Protein AF-A0A932NSF2-F1 (afdb_monomer)

Sequence (252 aa):
MNKRMYTTTDEECMRTVIDMVRRAASRGRVQPFVGLM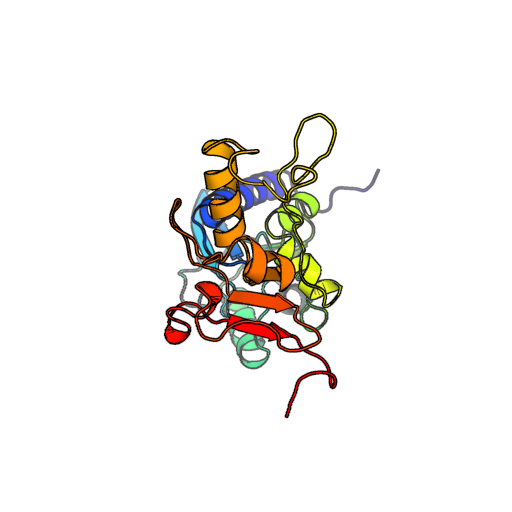LLKDGRSLTSKVMPMHAGRLPSPKLPFPSGATWYLNLEPLLDISVWDAWVEAVAQQICTKVVFGTLNPEPRGRGRVAERLRNAGVEVVTGVLEAECRQLQPAYFSYAESGYPWVTVAYAQTLDGRIATRTGRSQWISSEQSLRLAHRLRSRHSCVLVGVGTVLADDPRLTVRLVPGPSPVRVVADSRLRLPLTANVLDACERYPTIIATTEQAPP

pLDDT: mean 86.35, std 12.85, range [39.28, 98.56]

Nearest PDB structures (foldseek):
  2b3z-assembly1_D  TM=8.660E-01  e=1.302E-18  Bacillus subtilis
  3zpc-assembly1_B  TM=8.394E-01  e=2.848E-17  Acinetobacter baumannii
  8dq9-assembly1_B  TM=8.328E-01  e=4.387E-17  Klebsiella oxytoca
  8dqb-assembly1_A  TM=8.117E-01  e=4.666E-17  Klebsiella oxytoca
  2g6v-assembly1_B  TM=7.945E-01  e=7.354E-15  Escherichia coli

Structure (mmCIF, N/CA/C/O backbone):
data_AF-A0A932NSF2-F1
#
_entry.id   AF-A0A932NSF2-F1
#
loop_
_atom_site.group_PDB
_atom_site.id
_atom_site.type_symbol
_atom_site.label_atom_id
_atom_site.label_alt_id
_atom_site.label_comp_id
_atom_site.label_asym_id
_atom_site.label_entity_id
_atom_site.label_seq_id
_atom_site.pdbx_PDB_ins_code
_atom_site.Cartn_x
_atom_site.Cartn_y
_atom_site.Cartn_z
_atom_site.occupancy
_atom_site.B_iso_or_equiv
_atom_site.auth_seq_id
_atom_site.auth_comp_id
_atom_site.auth_asym_id
_atom_site.auth_atom_id
_atom_site.pdbx_PDB_model_num
ATOM 1 N N . MET A 1 1 ? -33.831 -6.157 6.887 1.00 39.28 1 MET A N 1
ATOM 2 C CA . MET A 1 1 ? -33.027 -4.921 7.028 1.00 39.28 1 MET A CA 1
ATOM 3 C C . MET A 1 1 ? -31.963 -5.177 8.081 1.00 39.28 1 MET A C 1
ATOM 5 O O . MET A 1 1 ? -32.324 -5.338 9.239 1.00 39.28 1 MET A O 1
ATOM 9 N N . ASN A 1 2 ? -30.687 -5.295 7.696 1.00 42.88 2 ASN A N 1
ATOM 10 C CA . ASN A 1 2 ? -29.601 -5.427 8.673 1.00 42.88 2 ASN A CA 1
ATOM 11 C C . ASN A 1 2 ? -29.566 -4.162 9.533 1.00 42.88 2 ASN A C 1
ATOM 13 O O . ASN A 1 2 ? -29.375 -3.060 9.019 1.00 42.88 2 ASN A O 1
ATOM 17 N N . LYS A 1 3 ? -29.813 -4.322 10.834 1.00 51.03 3 LYS A N 1
ATOM 18 C CA . LYS A 1 3 ? -29.735 -3.247 11.822 1.00 51.03 3 LYS A CA 1
ATOM 19 C C . LYS A 1 3 ? -28.291 -2.734 11.810 1.00 51.03 3 LYS A C 1
ATOM 21 O O . LYS A 1 3 ? -27.372 -3.529 11.999 1.00 51.03 3 LYS A O 1
ATOM 26 N N . ARG A 1 4 ? -28.074 -1.443 11.530 1.00 60.53 4 ARG A N 1
ATOM 27 C CA . ARG A 1 4 ? -26.734 -0.841 11.646 1.00 60.53 4 ARG A CA 1
ATOM 28 C C . ARG A 1 4 ? -26.242 -1.066 13.079 1.00 60.53 4 ARG A C 1
ATOM 30 O O . ARG A 1 4 ? -26.949 -0.726 14.021 1.00 60.53 4 ARG A O 1
ATOM 37 N N . MET A 1 5 ? -25.063 -1.671 13.228 1.00 80.69 5 MET A N 1
ATOM 38 C CA . MET A 1 5 ? -24.441 -1.965 14.531 1.00 80.69 5 MET A CA 1
ATOM 39 C C . MET A 1 5 ? -23.626 -0.783 15.087 1.00 80.69 5 MET A C 1
ATOM 41 O O . MET A 1 5 ? -22.851 -0.949 16.021 1.00 80.69 5 MET A O 1
ATOM 45 N N . TYR A 1 6 ? -23.773 0.405 14.502 1.00 88.50 6 TYR A N 1
ATOM 46 C CA . TYR A 1 6 ? -23.048 1.615 14.873 1.00 88.50 6 TYR A CA 1
ATOM 47 C C . TYR A 1 6 ? -23.929 2.852 14.673 1.00 88.50 6 TYR A C 1
ATOM 49 O O . TYR A 1 6 ? -24.910 2.822 13.925 1.00 88.50 6 TYR A O 1
ATOM 57 N N . THR A 1 7 ? -23.602 3.923 15.390 1.00 93.12 7 THR A N 1
ATOM 58 C CA . THR A 1 7 ? -24.400 5.154 15.461 1.00 93.12 7 THR A CA 1
ATOM 59 C C . THR A 1 7 ? -24.084 6.118 14.315 1.00 93.12 7 THR A C 1
ATOM 61 O O . THR A 1 7 ? -23.055 6.000 13.649 1.00 93.12 7 THR A O 1
ATOM 64 N N . THR A 1 8 ? -24.934 7.128 14.111 1.00 93.62 8 THR A N 1
ATOM 65 C CA . THR A 1 8 ? -24.651 8.232 13.176 1.00 93.62 8 THR A CA 1
ATOM 66 C C . THR A 1 8 ? -23.368 8.978 13.553 1.00 93.62 8 THR A C 1
ATOM 68 O O . THR A 1 8 ? -22.555 9.274 12.682 1.00 93.62 8 THR A O 1
ATOM 71 N N . THR A 1 9 ? -23.130 9.207 14.850 1.00 93.75 9 THR A N 1
ATOM 72 C CA . THR A 1 9 ? -21.888 9.821 15.348 1.00 93.75 9 THR A CA 1
ATOM 73 C C . THR A 1 9 ? -20.657 9.001 14.962 1.00 93.75 9 THR A C 1
ATOM 75 O O . THR A 1 9 ? -19.636 9.578 14.583 1.00 93.75 9 THR A O 1
ATOM 78 N N . ASP A 1 10 ? -20.757 7.666 15.003 1.00 95.69 10 ASP A N 1
ATOM 79 C CA . ASP A 1 10 ? -19.655 6.792 14.594 1.00 95.69 10 ASP A CA 1
ATOM 80 C C . ASP A 1 10 ? -19.330 6.967 13.103 1.00 95.69 10 ASP A C 1
ATOM 82 O O . ASP A 1 10 ? -18.158 7.057 12.734 1.00 95.69 10 ASP A O 1
ATOM 86 N N . GLU A 1 11 ? -20.352 7.071 12.246 1.00 96.12 11 GLU A N 1
ATOM 87 C CA . GLU A 1 11 ? -20.165 7.340 10.815 1.00 96.12 11 GLU A CA 1
ATOM 88 C C . GLU A 1 11 ? -19.496 8.696 10.570 1.00 96.12 11 GLU A C 1
ATOM 90 O O . GLU A 1 11 ? -18.540 8.776 9.801 1.00 96.12 11 GLU A O 1
ATOM 95 N N . GLU A 1 12 ? -19.971 9.763 11.213 1.00 95.81 12 GLU A N 1
ATOM 96 C CA . GLU A 1 12 ? -19.446 11.125 11.037 1.00 95.81 12 GLU A CA 1
ATOM 97 C C . GLU A 1 12 ? -17.980 11.241 11.477 1.00 95.81 12 GLU A C 1
ATOM 99 O O . GLU A 1 12 ? -17.135 11.796 10.759 1.00 95.81 12 GLU A O 1
ATOM 104 N N . CYS A 1 13 ? -17.647 10.651 12.626 1.00 96.00 13 CYS A N 1
ATOM 105 C CA . CYS A 1 13 ? -16.271 10.593 13.108 1.00 96.00 13 CYS A CA 1
ATOM 106 C C . CYS A 1 13 ? -15.400 9.757 12.165 1.00 96.00 13 CYS A C 1
ATOM 108 O O . CYS A 1 13 ? -14.299 10.179 11.804 1.00 96.00 13 CYS A O 1
ATOM 110 N N . MET A 1 14 ? -15.900 8.615 11.682 1.00 97.19 14 MET A N 1
ATOM 111 C CA . MET A 1 14 ? -15.152 7.785 10.740 1.00 97.19 14 MET A CA 1
ATOM 112 C C . MET A 1 14 ? -14.922 8.487 9.394 1.00 97.19 14 MET A C 1
ATOM 114 O O . MET A 1 14 ? -13.818 8.408 8.856 1.00 97.19 14 MET A O 1
ATOM 118 N N . ARG A 1 15 ? -15.895 9.249 8.870 1.00 97.00 15 ARG A N 1
ATOM 119 C CA . ARG A 1 15 ? -15.696 10.094 7.672 1.00 97.00 15 ARG A CA 1
ATOM 120 C C . ARG A 1 15 ? -14.575 11.106 7.882 1.00 97.00 15 ARG A C 1
ATOM 122 O O . ARG A 1 15 ? -13.723 11.262 7.009 1.00 97.00 15 ARG A O 1
ATOM 129 N N . THR A 1 16 ? -14.528 11.723 9.060 1.00 95.81 16 THR A N 1
ATOM 130 C CA . THR A 1 16 ? -13.453 12.654 9.428 1.00 95.81 16 THR A CA 1
ATOM 131 C C . THR A 1 16 ? -12.088 11.959 9.405 1.00 95.81 16 THR A C 1
ATOM 133 O O . THR A 1 16 ? -11.144 12.467 8.791 1.00 95.81 16 THR A O 1
ATOM 136 N N . VAL A 1 17 ? -11.982 10.760 9.990 1.00 95.19 17 VAL A N 1
ATOM 137 C CA . VAL A 1 17 ? -10.748 9.954 9.952 1.00 95.19 17 VAL A CA 1
ATOM 138 C C . VAL A 1 17 ? -10.362 9.593 8.512 1.00 95.19 17 VAL A C 1
ATOM 140 O O . VAL A 1 17 ? -9.201 9.754 8.126 1.00 95.19 17 VAL A O 1
ATOM 143 N N . ILE A 1 18 ? -11.318 9.146 7.695 1.00 95.38 18 ILE A N 1
ATOM 144 C CA . ILE A 1 18 ? -11.112 8.814 6.277 1.00 95.38 18 ILE A CA 1
ATOM 145 C C . ILE A 1 18 ? -10.533 10.017 5.522 1.00 95.38 18 ILE A C 1
ATOM 147 O O . ILE A 1 18 ? -9.529 9.878 4.818 1.00 95.38 18 ILE A O 1
ATOM 151 N N . ASP A 1 19 ? -11.108 11.207 5.689 1.00 94.12 19 ASP A N 1
ATOM 152 C CA . ASP A 1 19 ? -10.655 12.414 4.997 1.00 94.12 19 ASP A CA 1
ATOM 153 C C . ASP A 1 19 ? -9.251 12.843 5.426 1.00 94.12 19 ASP A C 1
ATOM 155 O O . ASP A 1 19 ? -8.432 13.243 4.589 1.00 94.12 19 ASP A O 1
ATOM 159 N N . MET A 1 20 ? -8.918 12.696 6.710 1.00 91.06 20 MET A N 1
ATOM 160 C CA . MET A 1 20 ? -7.552 12.906 7.184 1.00 91.06 20 MET A CA 1
ATOM 161 C C . MET A 1 20 ? -6.564 11.938 6.524 1.00 91.06 20 MET A C 1
ATOM 163 O O . MET A 1 20 ? -5.505 12.365 6.051 1.00 91.06 20 MET A O 1
ATOM 167 N N . VAL A 1 21 ? -6.902 10.646 6.459 1.00 90.12 21 VAL A N 1
ATOM 168 C CA . VAL A 1 21 ? -6.042 9.626 5.840 1.00 90.12 21 VAL A CA 1
ATOM 169 C C . VAL A 1 21 ? -5.8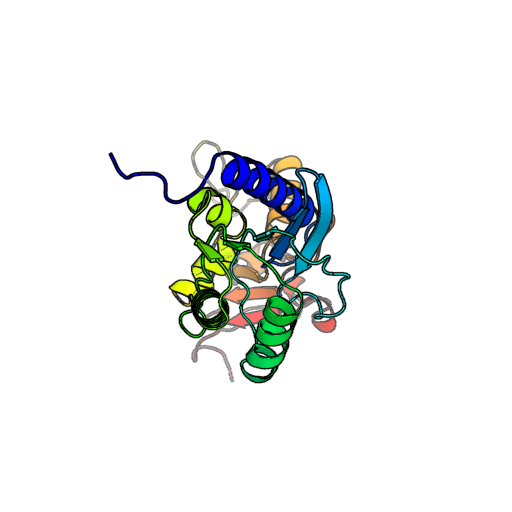81 9.887 4.341 1.00 90.12 21 VAL A C 1
ATOM 171 O O . VAL A 1 21 ? -4.757 9.831 3.841 1.00 90.12 21 VAL A O 1
ATOM 174 N N . ARG A 1 22 ? -6.945 10.279 3.626 1.00 89.31 22 ARG A N 1
ATOM 175 C CA . ARG A 1 22 ? -6.872 10.673 2.203 1.00 89.31 22 ARG A CA 1
ATOM 176 C C . ARG A 1 22 ? -5.904 11.831 1.974 1.00 89.31 22 ARG A C 1
ATOM 178 O O . ARG A 1 22 ? -5.069 11.770 1.069 1.00 89.31 22 ARG A O 1
ATOM 185 N N . ARG A 1 23 ? -5.973 12.871 2.812 1.00 86.69 23 ARG A N 1
ATOM 186 C CA . ARG A 1 23 ? -5.062 14.030 2.746 1.00 86.69 23 ARG A CA 1
ATOM 187 C C . ARG A 1 23 ? -3.613 13.656 3.055 1.00 86.69 23 ARG A C 1
ATOM 189 O O . ARG A 1 23 ? -2.700 14.276 2.519 1.00 86.69 23 ARG A O 1
ATOM 196 N N . ALA A 1 24 ? -3.378 12.666 3.913 1.00 81.00 24 ALA A N 1
ATOM 197 C CA . ALA A 1 24 ? -2.032 12.172 4.188 1.00 81.00 24 ALA A CA 1
ATOM 198 C C . ALA A 1 24 ? -1.490 11.309 3.036 1.00 81.00 24 ALA A C 1
ATOM 200 O O . ALA A 1 24 ? -0.344 11.490 2.624 1.00 81.00 24 ALA A O 1
ATOM 201 N N . ALA A 1 25 ? -2.318 10.419 2.481 1.00 77.81 25 ALA A N 1
ATOM 202 C CA . ALA A 1 25 ? -1.959 9.547 1.365 1.00 77.81 25 ALA A CA 1
ATOM 203 C C . ALA A 1 25 ? -1.633 10.340 0.086 1.00 77.81 25 ALA A C 1
ATOM 205 O O . ALA A 1 25 ? -0.734 9.970 -0.670 1.00 77.81 25 ALA A O 1
ATOM 206 N N . SER A 1 26 ? -2.296 11.480 -0.139 1.00 75.25 26 SER A N 1
ATOM 207 C CA . SER A 1 26 ? -2.015 12.346 -1.292 1.00 75.25 26 SER A CA 1
ATOM 208 C C . SER A 1 26 ? -0.609 12.965 -1.277 1.00 75.25 26 SER A C 1
ATOM 210 O O . SER A 1 26 ? -0.121 13.368 -2.333 1.00 75.25 26 SER A O 1
ATOM 212 N N . ARG A 1 27 ? 0.074 12.980 -0.122 1.00 70.19 27 ARG A N 1
ATOM 213 C CA . ARG A 1 27 ? 1.432 13.527 0.060 1.00 70.19 27 ARG A CA 1
ATOM 214 C C . ARG A 1 27 ? 2.558 12.528 -0.249 1.00 70.19 27 ARG A C 1
ATOM 216 O O . ARG A 1 27 ? 3.709 12.809 0.066 1.00 70.19 27 ARG A O 1
ATOM 223 N N . GLY A 1 28 ? 2.251 11.375 -0.853 1.00 58.91 28 GLY A N 1
ATOM 224 C CA . GLY A 1 28 ? 3.264 10.432 -1.355 1.00 58.91 28 GLY A CA 1
ATOM 225 C C . GLY A 1 28 ? 3.969 9.611 -0.273 1.00 58.91 28 GLY A C 1
ATOM 226 O O . GLY A 1 28 ? 5.087 9.149 -0.479 1.00 58.91 28 GLY A O 1
ATOM 227 N N . ARG A 1 29 ? 3.339 9.443 0.894 1.00 61.16 29 ARG A N 1
ATOM 228 C CA . ARG A 1 29 ? 3.821 8.510 1.917 1.00 61.16 29 ARG A CA 1
ATOM 229 C C . ARG A 1 29 ? 3.512 7.067 1.484 1.00 61.16 29 ARG A C 1
ATOM 231 O O . ARG A 1 29 ? 2.513 6.830 0.805 1.00 61.16 29 ARG A O 1
ATOM 238 N N . VAL A 1 30 ? 4.328 6.109 1.919 1.00 63.19 30 VAL A N 1
ATOM 239 C CA . VAL A 1 30 ? 4.127 4.679 1.635 1.00 63.19 30 VAL A CA 1
ATOM 240 C C . VAL A 1 30 ? 3.069 4.108 2.587 1.00 63.19 30 VAL A C 1
ATOM 242 O O . VAL A 1 30 ? 3.154 4.307 3.800 1.00 63.19 30 VAL A O 1
ATOM 245 N N . GLN A 1 31 ? 2.056 3.445 2.026 1.00 70.50 31 GLN A N 1
ATOM 246 C CA . GLN A 1 31 ? 1.017 2.721 2.766 1.00 70.50 31 GLN A CA 1
ATOM 247 C C . GLN A 1 31 ? 1.618 1.534 3.551 1.00 70.50 31 GLN A C 1
ATOM 249 O O . GLN A 1 31 ? 2.647 1.005 3.135 1.00 70.50 31 GLN A O 1
ATOM 254 N N . PRO A 1 32 ? 0.979 1.071 4.642 1.00 79.62 32 PRO A N 1
ATOM 255 C CA . PRO A 1 32 ? -0.313 1.531 5.141 1.00 79.62 32 PRO A CA 1
ATOM 256 C C . PRO A 1 32 ? -0.258 2.641 6.210 1.00 79.62 32 PRO A C 1
ATOM 258 O O . PRO A 1 32 ? 0.762 2.872 6.861 1.00 79.62 32 PRO A O 1
ATOM 261 N N . PHE A 1 33 ? -1.389 3.330 6.381 1.00 83.06 33 PHE A N 1
ATOM 262 C CA . PHE A 1 33 ? -1.675 4.384 7.343 1.00 83.06 33 PHE A CA 1
ATOM 263 C C . PHE A 1 33 ? -2.790 3.994 8.304 1.00 83.06 33 PHE A C 1
ATOM 265 O O . PHE A 1 33 ? -3.805 3.415 7.913 1.00 83.06 33 PHE A O 1
ATOM 272 N N . VAL A 1 34 ? -2.641 4.448 9.540 1.00 87.31 34 VAL A N 1
ATOM 273 C CA . VAL A 1 34 ? -3.711 4.468 10.531 1.00 87.31 34 VAL A CA 1
ATOM 274 C C . VAL A 1 34 ? -3.985 5.926 10.885 1.00 87.31 34 VAL A C 1
ATOM 276 O O . VAL A 1 34 ? -3.097 6.656 11.337 1.00 87.31 34 VAL A O 1
ATOM 279 N N . GLY A 1 35 ? -5.204 6.370 10.611 1.00 90.44 35 GLY A N 1
ATOM 280 C CA . GLY A 1 35 ? -5.778 7.592 11.148 1.00 90.44 35 GLY A CA 1
ATOM 281 C C . GLY A 1 35 ? -6.400 7.296 12.505 1.00 90.44 35 GLY A C 1
ATOM 282 O O . GLY A 1 35 ? -7.090 6.295 12.648 1.00 90.44 35 GLY A O 1
ATOM 283 N N . LEU A 1 36 ? -6.140 8.159 13.479 1.00 88.94 36 LEU A N 1
ATOM 284 C CA . LEU A 1 36 ? -6.709 8.124 14.820 1.00 88.94 36 LEU A CA 1
ATOM 285 C C . LEU A 1 36 ? -7.389 9.463 15.094 1.00 88.94 36 LEU A C 1
ATOM 287 O O . LEU A 1 36 ? -6.779 10.513 14.881 1.00 88.94 36 LEU A O 1
ATOM 291 N N . MET A 1 37 ? -8.608 9.415 15.616 1.00 90.44 37 MET A N 1
ATOM 292 C CA . MET A 1 37 ? -9.321 10.559 16.179 1.00 90.44 37 MET A CA 1
ATOM 293 C C . MET A 1 37 ? -9.846 10.193 17.568 1.00 90.44 37 MET A C 1
ATOM 295 O O . MET A 1 37 ? -10.388 9.105 17.753 1.00 90.44 37 MET A O 1
ATOM 299 N N . LEU A 1 38 ? -9.680 11.099 18.534 1.00 88.06 38 LEU A N 1
ATOM 300 C CA . LEU A 1 38 ? -10.233 10.964 19.883 1.00 88.06 38 LEU A CA 1
ATOM 301 C C . LEU A 1 38 ? -11.383 11.952 20.068 1.00 88.06 38 LEU A C 1
ATOM 303 O O . LEU A 1 38 ? -11.184 13.160 19.908 1.00 88.06 38 LEU A O 1
ATOM 307 N N . LEU A 1 39 ? -12.554 11.444 20.440 1.00 89.94 39 LEU A N 1
ATOM 308 C CA . LEU A 1 39 ? -13.746 12.236 20.726 1.00 89.94 39 LEU A CA 1
ATOM 309 C C . LEU A 1 39 ? -14.100 12.133 22.210 1.00 89.94 39 LEU A C 1
ATOM 311 O O . LEU A 1 39 ? -14.160 11.034 22.752 1.00 89.94 39 LEU A O 1
ATOM 315 N N . LYS A 1 40 ? -14.387 13.261 22.856 1.00 87.56 40 LYS A N 1
ATOM 316 C CA . LYS A 1 40 ? -14.928 13.305 24.219 1.00 87.56 40 LYS A CA 1
ATOM 317 C C . LYS A 1 40 ? -15.930 14.447 24.323 1.00 87.56 40 LYS A C 1
ATOM 319 O O . LYS A 1 40 ? -15.650 15.531 23.819 1.00 87.56 40 LYS A O 1
ATOM 324 N N . ASP A 1 41 ? -17.084 14.206 24.938 1.00 86.12 41 ASP A N 1
ATOM 325 C CA . ASP A 1 41 ? -18.133 15.219 25.144 1.00 86.12 41 ASP A CA 1
ATOM 326 C C . ASP A 1 41 ? -18.508 15.972 23.846 1.00 86.12 41 ASP A C 1
ATOM 328 O O . ASP A 1 41 ? -18.656 17.194 23.819 1.00 86.12 41 ASP A O 1
ATOM 332 N N . GLY A 1 42 ? -18.571 15.242 22.724 1.00 83.69 42 GLY A N 1
ATOM 333 C CA . GLY A 1 42 ? -18.857 15.793 21.392 1.00 83.69 42 GLY A CA 1
ATOM 334 C C . GLY A 1 42 ? -17.728 16.623 20.764 1.00 83.69 42 GLY A C 1
ATOM 335 O O . GLY A 1 42 ? -17.910 17.180 19.684 1.00 83.69 42 GLY A O 1
ATOM 336 N N . ARG A 1 43 ? -16.554 16.714 21.401 1.00 84.56 43 ARG A N 1
ATOM 337 C CA . ARG A 1 43 ? -15.402 17.496 20.929 1.00 84.56 43 ARG A CA 1
ATOM 338 C C . ARG A 1 43 ? -14.237 16.597 20.529 1.00 84.56 43 ARG A C 1
ATOM 340 O O . ARG A 1 43 ? -13.866 15.666 21.243 1.00 84.56 43 ARG A O 1
ATOM 347 N N . SER A 1 44 ? -13.625 16.907 19.386 1.00 83.88 44 SER A N 1
ATOM 348 C CA . SER A 1 44 ? -12.386 16.265 18.942 1.00 83.88 44 SER A CA 1
ATOM 349 C C . SER A 1 44 ? -11.209 16.791 19.756 1.00 83.88 44 SER A C 1
ATOM 351 O O . SER A 1 44 ? -10.905 17.980 19.697 1.00 83.88 44 SER A O 1
ATOM 353 N N . LEU A 1 45 ? -10.521 15.912 20.481 1.00 77.81 45 LEU A N 1
ATOM 354 C CA . LEU A 1 45 ? -9.402 16.293 21.349 1.00 77.81 45 LEU A CA 1
ATOM 355 C C . LEU A 1 45 ? -8.053 16.184 20.647 1.00 77.81 45 LEU A C 1
ATOM 357 O O . LEU A 1 45 ? -7.180 17.032 20.813 1.00 77.81 45 LEU A O 1
ATOM 361 N N . THR A 1 46 ? -7.876 15.147 19.834 1.00 78.00 46 THR A N 1
ATOM 362 C CA . THR A 1 46 ? -6.685 14.995 19.003 1.00 78.00 46 THR A CA 1
ATOM 363 C C . THR A 1 46 ? -7.010 14.193 17.759 1.00 78.00 46 THR A C 1
ATOM 365 O O . THR A 1 46 ? -7.946 13.390 17.738 1.00 78.00 46 THR A O 1
ATOM 368 N N . SER A 1 47 ? -6.219 14.412 16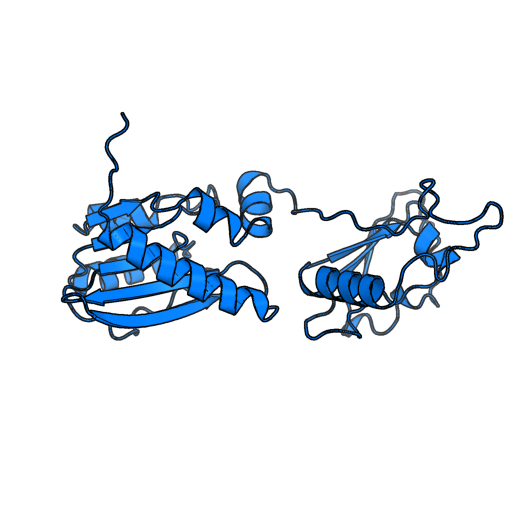.717 1.00 81.12 47 SER A N 1
ATOM 369 C CA . SER A 1 47 ? -6.328 13.660 15.482 1.00 81.12 47 SER A CA 1
ATOM 370 C C . SER A 1 47 ? -4.942 13.510 14.847 1.00 81.12 47 SER A C 1
ATOM 372 O O . SER A 1 47 ? -4.151 14.457 14.817 1.00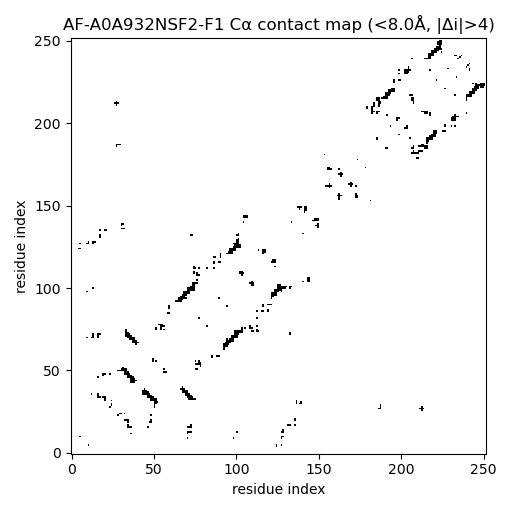 81.12 47 SER A O 1
ATOM 374 N N . LYS A 1 48 ? -4.594 12.302 14.393 1.00 84.44 48 LYS A N 1
ATOM 375 C CA . LYS A 1 48 ? -3.261 11.997 13.854 1.00 84.44 48 LYS A CA 1
ATOM 376 C C . LYS A 1 48 ? -3.334 10.944 12.756 1.00 84.44 48 LYS A C 1
ATOM 378 O O . LYS A 1 48 ? -4.090 9.991 12.866 1.00 84.44 48 LYS A O 1
ATOM 383 N N . VAL A 1 49 ? -2.502 11.084 11.722 1.00 84.56 49 VAL A N 1
ATOM 384 C CA . VAL A 1 49 ? -2.270 10.027 10.724 1.00 84.56 49 VAL A CA 1
ATOM 385 C C . VAL A 1 49 ? -0.835 9.541 10.832 1.00 84.56 49 VAL A C 1
ATOM 387 O O . VAL A 1 49 ? 0.104 10.343 10.816 1.00 84.56 49 VAL A O 1
ATOM 390 N N . MET A 1 50 ? -0.667 8.228 10.936 1.00 79.75 50 MET A N 1
ATOM 391 C CA . MET A 1 50 ? 0.619 7.586 11.197 1.00 79.75 50 MET A CA 1
ATOM 392 C C . MET A 1 50 ? 0.876 6.487 10.165 1.00 79.75 50 MET A C 1
ATOM 394 O O . MET A 1 50 ? -0.069 5.794 9.789 1.00 79.75 50 MET A O 1
ATOM 398 N N . PRO A 1 51 ? 2.123 6.313 9.694 1.00 75.75 51 PRO A N 1
ATOM 399 C CA . PRO A 1 51 ? 2.495 5.111 8.960 1.00 75.75 51 PRO A CA 1
ATOM 400 C C . PRO A 1 51 ? 2.467 3.903 9.905 1.00 75.75 51 PRO A C 1
ATOM 402 O O . PRO A 1 51 ? 2.853 4.020 11.063 1.00 75.75 51 PRO A O 1
ATOM 405 N N . MET A 1 52 ? 2.063 2.739 9.404 1.00 71.56 52 MET A N 1
ATOM 406 C CA . MET A 1 52 ? 2.013 1.493 10.184 1.00 71.56 52 MET A CA 1
ATOM 407 C C . MET A 1 52 ? 3.353 0.730 10.198 1.00 71.56 52 MET A C 1
ATOM 409 O O . MET A 1 52 ? 3.402 -0.404 10.665 1.00 71.56 52 MET A O 1
ATOM 413 N N . HIS A 1 53 ? 4.427 1.299 9.631 1.00 55.69 53 HIS A N 1
ATOM 414 C CA . HIS A 1 53 ? 5.697 0.595 9.419 1.00 55.69 53 HIS A CA 1
ATOM 415 C C . HIS A 1 53 ? 6.204 -0.021 10.741 1.00 55.69 53 HIS A C 1
ATOM 417 O O . HIS A 1 53 ? 6.548 0.704 11.674 1.00 55.69 53 HIS A O 1
ATOM 423 N N . ALA A 1 54 ? 6.230 -1.360 10.784 1.00 41.69 54 ALA A N 1
ATOM 424 C CA . ALA A 1 54 ? 6.671 -2.212 11.896 1.00 41.69 54 ALA A CA 1
ATOM 425 C C . ALA A 1 54 ? 5.813 -2.194 13.180 1.00 41.69 54 ALA A C 1
ATOM 427 O O . ALA A 1 54 ? 6.354 -2.177 14.279 1.00 41.69 54 ALA A O 1
ATOM 428 N N . GLY A 1 55 ? 4.482 -2.174 13.068 1.00 42.38 55 GLY A N 1
ATOM 429 C CA . GLY A 1 55 ? 3.599 -2.496 14.202 1.00 42.38 55 GLY A CA 1
ATOM 430 C C . GLY A 1 55 ? 3.566 -1.465 15.337 1.00 42.38 55 GLY A C 1
ATOM 431 O O . GLY A 1 55 ? 2.982 -1.700 16.394 1.00 42.38 55 GLY A O 1
ATOM 432 N N . ARG A 1 56 ? 4.170 -0.291 15.128 1.00 47.75 56 ARG A N 1
ATOM 433 C CA . ARG A 1 56 ? 4.179 0.799 16.105 1.00 47.75 56 ARG A CA 1
ATOM 434 C C . ARG A 1 56 ? 2.957 1.685 15.901 1.00 47.75 56 ARG A C 1
ATOM 436 O O . ARG A 1 56 ? 2.980 2.660 15.151 1.00 47.75 56 ARG A O 1
ATOM 443 N N . LEU A 1 57 ? 1.888 1.346 16.612 1.00 54.25 57 LEU A N 1
ATOM 444 C CA . LEU A 1 57 ? 0.845 2.299 16.993 1.00 54.25 57 LEU A CA 1
ATOM 445 C C . LEU A 1 57 ? 1.454 3.528 17.694 1.00 54.25 57 LEU A C 1
ATOM 447 O O . LEU A 1 57 ? 2.618 3.486 18.114 1.00 54.25 57 LEU A O 1
ATOM 451 N N . PRO A 1 58 ? 0.703 4.637 17.859 1.00 51.50 58 PRO A N 1
ATOM 452 C CA . PRO A 1 58 ? 1.184 5.700 18.710 1.00 51.50 58 PRO A CA 1
ATOM 453 C C . PRO A 1 58 ? 1.481 5.103 20.078 1.00 51.50 58 PRO A C 1
ATOM 455 O O . PRO A 1 58 ? 0.682 4.344 20.627 1.00 51.50 58 PRO A O 1
ATOM 458 N N . SER A 1 59 ? 2.662 5.440 20.589 1.00 50.62 59 SER A N 1
ATOM 459 C CA . SER A 1 59 ? 3.062 5.096 21.942 1.00 50.62 59 SER A CA 1
ATOM 460 C C . SER A 1 59 ? 1.892 5.363 22.901 1.00 50.62 59 SER A C 1
ATOM 462 O O . SER A 1 59 ? 1.241 6.405 22.751 1.00 50.62 59 SER A O 1
ATOM 464 N N . PRO A 1 60 ? 1.655 4.497 23.905 1.00 48.78 60 PRO A N 1
ATOM 465 C CA . PRO A 1 60 ? 0.664 4.722 24.963 1.00 48.78 60 PRO A CA 1
ATOM 466 C C . PRO A 1 60 ? 0.833 6.069 25.711 1.00 48.78 60 PRO A C 1
ATOM 468 O O . PRO A 1 60 ? 0.003 6.435 26.533 1.00 48.78 60 PRO A O 1
ATOM 471 N N . LYS A 1 61 ? 1.899 6.822 25.398 1.00 49.44 61 LYS A N 1
ATOM 472 C CA . LYS A 1 61 ? 2.205 8.186 25.839 1.00 49.44 61 LYS A CA 1
ATOM 473 C C . LYS A 1 61 ? 1.449 9.314 25.119 1.00 49.44 61 LYS A C 1
ATOM 475 O O . LYS A 1 61 ? 1.725 10.474 25.422 1.00 49.44 61 LYS A O 1
ATOM 480 N N . LEU A 1 62 ? 0.560 9.059 24.150 1.00 56.06 62 LEU A N 1
ATOM 481 C CA . LEU A 1 62 ? -0.371 10.131 23.761 1.00 56.06 62 LEU A CA 1
ATOM 482 C C . LEU A 1 62 ? -1.208 10.496 25.002 1.00 56.06 62 LEU A C 1
ATOM 484 O O . LEU A 1 62 ? -1.549 9.607 25.776 1.00 56.06 62 LEU A O 1
ATOM 488 N N . PRO A 1 63 ? -1.520 11.779 25.240 1.00 53.31 63 PRO A N 1
ATOM 489 C CA . PRO A 1 63 ? -2.408 12.155 26.327 1.00 53.31 63 PRO A CA 1
ATOM 490 C C . PRO A 1 63 ? -3.799 11.637 25.974 1.00 53.31 63 PRO A C 1
ATOM 492 O O . PRO A 1 63 ? -4.519 12.259 25.196 1.00 53.31 63 PRO A O 1
ATOM 495 N N . PHE A 1 64 ? -4.135 10.456 26.477 1.00 64.81 64 PHE A N 1
ATOM 496 C CA . PHE A 1 64 ? -5.434 9.838 26.297 1.00 64.81 64 PHE A CA 1
ATOM 497 C C . PHE A 1 64 ? -6.329 10.306 27.439 1.00 64.81 64 PHE A C 1
ATOM 499 O O . PHE A 1 64 ? -6.132 9.924 28.594 1.00 64.81 64 PHE A O 1
ATOM 506 N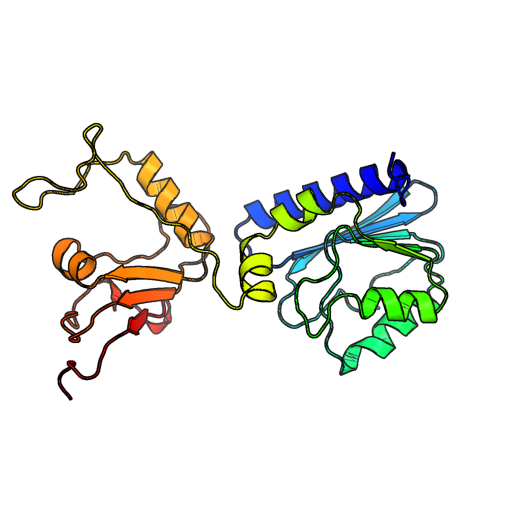 N . PRO A 1 65 ? -7.273 11.205 27.157 1.00 64.50 65 PRO A N 1
ATOM 507 C CA . PRO A 1 65 ? -8.154 11.722 28.176 1.00 64.50 65 PRO A CA 1
ATOM 508 C C . PRO A 1 65 ? -9.166 10.635 28.526 1.00 64.50 65 PRO A C 1
ATOM 510 O O . PRO A 1 65 ? -9.841 10.097 27.647 1.00 64.50 65 PRO A O 1
ATOM 513 N N . SER A 1 66 ? -9.281 10.346 29.819 1.00 74.00 66 SER A N 1
ATOM 514 C CA . SER A 1 66 ? -10.260 9.396 30.346 1.00 74.00 66 SER A CA 1
ATOM 515 C C . SER A 1 66 ? -11.670 9.682 29.822 1.00 74.00 66 SER A C 1
ATOM 517 O O . SER A 1 66 ? -12.078 10.848 29.748 1.00 74.00 66 SER A O 1
ATOM 519 N N . GLY A 1 67 ? -12.392 8.631 29.421 1.00 78.81 67 GLY A N 1
ATOM 520 C CA . GLY A 1 67 ? -13.750 8.707 28.878 1.00 78.81 67 GLY A CA 1
ATOM 521 C C . GLY A 1 67 ? -13.852 9.040 27.384 1.00 78.81 67 GLY A C 1
ATOM 522 O O . GLY A 1 67 ? -14.957 9.249 26.892 1.00 78.81 67 GLY A O 1
ATOM 523 N N . ALA A 1 68 ? -12.738 9.120 26.649 1.00 85.62 68 ALA A N 1
ATOM 524 C CA . ALA A 1 68 ? -12.769 9.375 25.208 1.00 85.62 68 ALA A CA 1
ATOM 525 C C . ALA A 1 68 ? -13.077 8.113 24.379 1.00 85.62 68 ALA A C 1
ATOM 527 O O . ALA A 1 68 ? -12.590 7.018 24.672 1.00 85.62 68 ALA A O 1
ATOM 528 N N . THR A 1 69 ? -13.815 8.300 23.282 1.00 90.00 69 THR A N 1
ATOM 529 C CA . THR A 1 69 ? -14.007 7.305 22.219 1.00 90.00 69 THR A CA 1
ATOM 530 C C . THR A 1 69 ? -12.924 7.440 21.157 1.00 90.00 69 THR A C 1
ATOM 532 O O . THR A 1 69 ? -12.610 8.549 20.713 1.00 90.00 69 THR A O 1
ATOM 535 N N . TRP A 1 70 ? -12.367 6.312 20.726 1.00 89.88 70 TRP A N 1
ATOM 536 C CA . TRP A 1 70 ? -11.325 6.274 19.704 1.00 89.88 70 TRP A CA 1
ATOM 537 C C . TRP A 1 70 ? -11.898 5.829 18.371 1.00 89.88 70 TRP A C 1
ATOM 539 O O . TRP A 1 70 ? -12.577 4.812 18.301 1.00 89.88 70 TRP A O 1
ATOM 549 N N . TYR A 1 71 ? -11.552 6.538 17.304 1.00 93.31 71 TYR A N 1
ATOM 550 C CA . TYR A 1 71 ? -11.929 6.188 15.941 1.00 93.31 71 TYR A CA 1
ATOM 551 C C . TYR A 1 71 ? -10.679 5.927 15.117 1.00 93.31 71 TYR A C 1
ATOM 553 O O . TYR A 1 71 ? -9.820 6.806 14.994 1.00 93.31 71 TYR A O 1
ATOM 561 N N . LEU A 1 72 ? -10.584 4.725 14.550 1.00 93.38 72 LEU A N 1
ATOM 562 C CA . LEU A 1 72 ? -9.481 4.317 13.692 1.00 93.38 72 LEU A CA 1
ATOM 563 C C . LEU A 1 72 ? -10.008 3.739 12.385 1.00 93.38 72 LEU A C 1
ATOM 565 O O . LEU A 1 72 ? -10.856 2.852 12.394 1.00 93.38 72 LEU A O 1
ATOM 569 N N . ASN A 1 73 ? -9.471 4.178 11.245 1.00 94.81 73 ASN A N 1
ATOM 570 C CA . ASN A 1 73 ? -9.905 3.635 9.952 1.00 94.81 73 ASN A CA 1
ATOM 571 C C . ASN A 1 73 ? -9.535 2.157 9.776 1.00 94.81 73 ASN A C 1
ATOM 573 O O . ASN A 1 73 ? -10.183 1.475 8.999 1.00 94.81 73 ASN A O 1
ATOM 577 N N . LEU A 1 74 ? -8.489 1.677 10.448 1.00 92.06 74 LEU A N 1
ATOM 578 C CA . LEU A 1 74 ? -7.936 0.333 10.308 1.00 92.06 74 LEU A CA 1
ATOM 579 C C . LEU A 1 74 ? -7.525 -0.175 11.691 1.00 92.06 74 LEU A C 1
ATOM 581 O O . LEU A 1 74 ? -6.821 0.534 12.414 1.00 92.06 74 LEU A O 1
ATOM 585 N N . GLU A 1 75 ? -7.939 -1.392 12.044 1.00 90.19 75 GLU A N 1
ATOM 586 C CA . GLU A 1 75 ? -7.412 -2.083 13.219 1.00 90.19 75 GLU A CA 1
ATOM 587 C C . GLU A 1 75 ? -5.891 -2.233 13.065 1.00 90.19 75 GLU A C 1
ATOM 589 O O . GLU A 1 75 ? -5.395 -2.734 12.048 1.00 90.19 75 GLU A O 1
ATOM 594 N N . PRO A 1 76 ? -5.123 -1.784 14.056 1.00 81.69 76 PRO A N 1
ATOM 595 C CA . PRO A 1 76 ? -3.681 -1.835 13.967 1.00 81.69 76 PRO A CA 1
ATOM 596 C C . PRO A 1 76 ? -3.147 -3.257 14.057 1.00 81.69 76 PRO A C 1
ATOM 598 O O . PRO A 1 76 ? -3.541 -4.033 14.924 1.00 81.69 76 PRO A O 1
ATOM 601 N N . LEU A 1 77 ? -2.172 -3.563 13.203 1.00 77.56 77 LEU A N 1
ATOM 602 C CA . LEU A 1 77 ? -1.312 -4.717 13.405 1.00 77.56 77 LEU A CA 1
ATOM 603 C C . LEU A 1 77 ? -0.266 -4.326 14.446 1.00 77.56 77 LEU A C 1
ATOM 605 O O . LEU A 1 77 ? 0.494 -3.388 14.224 1.00 77.56 77 LEU A O 1
ATOM 609 N N . LEU A 1 78 ? -0.248 -5.009 15.580 1.00 70.31 78 LEU A N 1
ATOM 610 C CA . LEU A 1 78 ? 0.719 -4.774 16.646 1.00 70.31 78 LEU A CA 1
ATOM 611 C C . LEU A 1 78 ? 1.669 -5.976 16.758 1.00 70.31 78 LEU A C 1
ATOM 613 O O . LEU A 1 78 ? 1.249 -7.104 16.488 1.00 70.31 78 LEU A O 1
ATOM 617 N N . ASP A 1 79 ? 2.904 -5.765 17.213 1.00 68.88 79 ASP A N 1
ATOM 618 C CA . ASP A 1 79 ? 3.769 -6.877 17.625 1.00 68.88 79 ASP A CA 1
ATOM 619 C C . ASP A 1 79 ? 3.228 -7.516 18.908 1.00 68.88 79 ASP A C 1
ATOM 621 O O . ASP A 1 79 ? 2.795 -6.816 19.824 1.00 68.88 79 ASP A O 1
ATOM 625 N N . ILE A 1 80 ? 3.299 -8.846 19.002 1.00 65.62 80 ILE A N 1
ATOM 626 C CA . ILE A 1 80 ? 2.794 -9.600 20.164 1.00 65.62 80 ILE A CA 1
ATOM 627 C C . ILE A 1 80 ? 3.398 -9.073 21.472 1.00 65.62 80 ILE A C 1
ATOM 629 O O . ILE A 1 80 ? 2.693 -8.937 22.468 1.00 65.62 80 ILE A O 1
ATOM 633 N N . SER A 1 81 ? 4.682 -8.707 21.452 1.00 64.25 81 SER A N 1
ATOM 634 C CA . SER A 1 81 ? 5.415 -8.197 22.615 1.00 64.25 81 SER A CA 1
ATOM 635 C C . SER A 1 81 ? 4.929 -6.838 23.129 1.00 64.25 81 SER A C 1
ATOM 637 O O . SER A 1 81 ? 5.249 -6.476 24.258 1.00 64.25 81 SER A O 1
ATOM 639 N N . VAL A 1 82 ? 4.170 -6.078 22.331 1.00 67.62 82 VAL A N 1
ATOM 640 C CA . VAL A 1 82 ? 3.623 -4.767 22.724 1.00 67.62 82 VAL A CA 1
ATOM 641 C C . VAL A 1 82 ? 2.102 -4.782 22.894 1.00 67.62 82 VAL A C 1
ATOM 643 O O . VAL A 1 82 ? 1.532 -3.755 23.263 1.00 67.62 82 VAL A O 1
ATOM 646 N N . TRP A 1 83 ? 1.441 -5.924 22.653 1.00 69.94 83 TRP A N 1
ATOM 647 C CA . TRP A 1 83 ? -0.016 -6.072 22.782 1.00 69.94 83 TRP A CA 1
ATOM 648 C C . TRP A 1 83 ? -0.496 -5.770 24.186 1.00 69.94 83 TRP A C 1
ATOM 650 O O . TRP A 1 83 ? -1.343 -4.897 24.356 1.00 69.94 83 TRP A O 1
ATOM 660 N N . ASP A 1 84 ? 0.050 -6.480 25.171 1.00 68.19 84 ASP A N 1
ATOM 661 C CA . ASP A 1 84 ? -0.428 -6.403 26.550 1.00 68.19 84 ASP A CA 1
ATOM 662 C C . ASP A 1 84 ? -0.256 -4.987 27.097 1.00 68.19 84 ASP A C 1
ATOM 664 O O . ASP A 1 84 ? -1.211 -4.402 27.588 1.00 68.19 84 ASP A O 1
ATOM 668 N N . ALA A 1 85 ? 0.911 -4.373 26.887 1.00 69.38 85 ALA A N 1
ATOM 669 C CA . ALA A 1 85 ? 1.174 -3.008 27.337 1.00 69.38 85 ALA A CA 1
ATOM 670 C C . ALA A 1 85 ? 0.254 -1.964 26.681 1.00 69.38 85 ALA A C 1
ATOM 672 O O . ALA A 1 85 ? -0.111 -0.977 27.319 1.00 69.38 85 ALA A O 1
ATOM 673 N N . TRP A 1 86 ? -0.109 -2.146 25.408 1.00 72.31 86 TRP A N 1
ATOM 674 C CA . TRP A 1 86 ? -0.995 -1.212 24.716 1.00 72.31 86 TRP A CA 1
ATOM 675 C C . TRP A 1 86 ? -2.454 -1.391 25.137 1.00 72.31 86 TRP A C 1
ATOM 677 O O . TRP A 1 86 ? -3.113 -0.404 25.452 1.00 72.31 86 TRP A O 1
ATOM 687 N N . VAL A 1 87 ? -2.948 -2.633 25.175 1.00 72.38 87 VAL A N 1
ATOM 688 C CA . VAL A 1 87 ? -4.319 -2.941 25.613 1.00 72.38 87 VAL A CA 1
ATOM 689 C C . VAL A 1 87 ? -4.515 -2.502 27.058 1.00 72.38 87 VAL A C 1
ATOM 691 O O . VAL A 1 87 ? -5.498 -1.827 27.349 1.00 72.38 87 VAL A O 1
ATOM 694 N N . GLU A 1 88 ? -3.551 -2.804 27.927 1.00 71.06 88 GLU A N 1
ATOM 695 C CA . GLU A 1 88 ? -3.568 -2.387 29.325 1.00 71.06 88 GLU A CA 1
ATOM 696 C C . GLU A 1 88 ? -3.590 -0.862 29.439 1.00 71.06 88 GLU A C 1
ATOM 698 O O . GLU A 1 88 ? -4.424 -0.319 30.151 1.00 71.06 88 GLU A O 1
ATOM 703 N N . ALA A 1 89 ? -2.756 -0.140 28.682 1.00 70.69 89 ALA A N 1
ATOM 704 C CA . ALA A 1 89 ? -2.776 1.321 28.700 1.00 70.69 89 ALA A CA 1
ATOM 705 C C . ALA A 1 89 ? -4.136 1.894 28.267 1.00 70.69 89 ALA A C 1
ATOM 707 O O . ALA A 1 89 ? -4.633 2.822 28.901 1.00 70.69 89 ALA A O 1
ATOM 708 N N . VAL A 1 90 ? -4.757 1.337 27.222 1.00 71.31 90 VAL A N 1
ATOM 709 C CA . VAL A 1 90 ? -6.079 1.780 26.746 1.00 71.31 90 VAL A CA 1
ATOM 710 C C . VAL A 1 90 ? -7.173 1.480 27.774 1.00 71.31 90 VAL A C 1
ATOM 712 O O . VAL A 1 90 ? -8.021 2.338 28.031 1.00 71.31 90 VAL A O 1
ATOM 715 N N . ALA A 1 91 ? -7.138 0.294 28.383 1.00 70.06 91 ALA A N 1
ATOM 716 C CA . ALA A 1 91 ? -8.090 -0.120 29.408 1.00 70.06 91 ALA A CA 1
ATOM 717 C C . ALA A 1 91 ? -7.944 0.717 30.692 1.00 70.06 91 ALA A C 1
ATOM 719 O O . ALA A 1 91 ? -8.925 1.271 31.189 1.00 70.06 91 ALA A O 1
ATOM 720 N N . GLN A 1 92 ? -6.712 0.907 31.177 1.00 69.94 92 GLN A N 1
ATOM 721 C CA . GLN A 1 92 ? -6.394 1.721 32.359 1.00 69.94 92 GLN A CA 1
ATOM 722 C C . GLN A 1 92 ? -6.757 3.195 32.182 1.00 69.94 92 GLN A C 1
ATOM 724 O O . GLN A 1 92 ? -7.100 3.877 33.146 1.00 69.94 92 GLN A O 1
ATOM 729 N N . GLN A 1 93 ? -6.702 3.708 30.953 1.00 65.94 93 GLN A N 1
ATOM 730 C CA . GLN A 1 93 ? -7.082 5.086 30.650 1.00 65.94 93 GLN A CA 1
ATOM 731 C C . GLN A 1 93 ? -8.598 5.289 30.591 1.00 65.94 93 GLN A C 1
ATOM 733 O O . GLN A 1 93 ? -9.037 6.394 30.280 1.00 65.94 93 GLN A O 1
ATOM 738 N N . ILE A 1 94 ? -9.410 4.276 30.927 1.00 63.97 94 ILE A N 1
ATOM 739 C CA . ILE A 1 94 ? -10.878 4.351 30.926 1.00 63.97 94 ILE A CA 1
ATOM 740 C C . ILE A 1 94 ? -11.365 4.786 29.535 1.00 63.97 94 ILE A C 1
ATOM 742 O O . ILE A 1 94 ? -12.176 5.704 29.378 1.00 63.97 94 ILE A O 1
ATOM 746 N N . CYS A 1 95 ? -10.804 4.179 28.487 1.00 69.75 95 CYS A N 1
ATOM 747 C CA . CYS A 1 95 ? -11.417 4.270 27.175 1.00 69.75 95 CYS A CA 1
ATOM 748 C C . CYS A 1 95 ? -12.744 3.514 27.236 1.00 69.75 95 CYS A C 1
ATOM 750 O O . CYS A 1 95 ? -12.773 2.316 27.499 1.00 69.75 95 CYS A O 1
ATOM 752 N N . THR A 1 96 ? -13.850 4.221 27.026 1.00 77.75 96 THR A N 1
ATOM 753 C CA . THR A 1 96 ? -15.183 3.613 27.077 1.00 77.75 96 THR A CA 1
ATOM 754 C C . THR A 1 96 ? -15.480 2.830 25.808 1.00 77.75 96 THR A C 1
ATOM 756 O O . THR A 1 96 ? -16.131 1.791 25.870 1.00 77.75 96 THR A O 1
ATOM 759 N N . LYS A 1 97 ? -14.981 3.314 24.662 1.00 90.19 97 LYS A N 1
ATOM 760 C CA . LYS A 1 97 ? -15.317 2.783 23.344 1.00 90.19 97 LYS A CA 1
ATOM 761 C C . LYS A 1 97 ? -14.194 2.968 22.324 1.00 90.19 97 LYS A C 1
ATOM 763 O O . LYS A 1 97 ? -13.635 4.058 22.181 1.00 90.19 97 LYS A O 1
ATOM 768 N N . VAL A 1 98 ? -13.926 1.928 21.541 1.00 91.06 98 VAL A N 1
ATOM 769 C CA . VAL A 1 98 ? -13.036 1.954 20.374 1.00 91.06 98 VAL A CA 1
ATOM 770 C C . VAL A 1 98 ? -13.817 1.534 19.132 1.00 91.06 98 VAL A C 1
ATOM 772 O O . VAL A 1 98 ? -14.533 0.536 19.123 1.00 91.06 98 VAL A O 1
ATOM 775 N N . VAL A 1 99 ? -13.672 2.306 18.062 1.00 94.94 99 VAL A N 1
ATOM 776 C CA . VAL A 1 99 ? -14.399 2.142 16.806 1.00 94.94 99 VAL A CA 1
ATOM 777 C C . VAL A 1 99 ? -13.408 1.948 15.669 1.00 94.94 99 VAL A C 1
ATOM 779 O O . VAL A 1 99 ? -12.631 2.845 15.335 1.00 94.94 99 VAL A O 1
ATOM 782 N N . PHE A 1 100 ? -13.460 0.774 15.048 1.00 95.62 100 PHE A N 1
ATOM 783 C CA . PHE A 1 100 ? -12.666 0.428 13.877 1.00 95.62 100 PHE A CA 1
ATOM 784 C C . PHE A 1 100 ? -13.510 0.504 12.607 1.00 95.62 100 PHE A C 1
ATOM 786 O O . PHE A 1 100 ? -14.584 -0.098 12.518 1.00 95.62 100 PHE A O 1
ATOM 793 N N . GLY A 1 101 ? -12.993 1.193 11.592 1.00 96.56 101 GLY A N 1
ATOM 794 C CA . GLY A 1 101 ? -13.619 1.224 10.276 1.00 96.56 101 GLY A CA 1
ATOM 795 C C . GLY A 1 101 ? -13.553 -0.139 9.591 1.00 96.56 101 GLY A C 1
ATOM 796 O O . GLY A 1 101 ? -14.569 -0.696 9.193 1.00 96.56 101 GLY A O 1
ATOM 797 N N . THR A 1 102 ? -12.364 -0.739 9.561 1.00 94.81 102 THR A N 1
ATOM 798 C CA . THR A 1 102 ? -12.144 -2.130 9.140 1.00 94.81 102 THR A CA 1
ATOM 799 C C . THR A 1 102 ? -11.193 -2.836 10.098 1.00 94.81 102 THR A C 1
ATOM 801 O O . THR A 1 102 ? -10.295 -2.213 10.667 1.00 94.81 102 THR A O 1
ATOM 804 N N . LEU A 1 103 ? -11.362 -4.150 10.242 1.00 93.12 103 LEU A N 1
ATOM 805 C CA . LEU A 1 103 ? -10.358 -5.002 10.880 1.00 93.12 103 LEU A CA 1
ATOM 806 C C . LEU A 1 103 ? -9.109 -5.119 10.004 1.00 93.12 103 LEU A C 1
ATOM 808 O O . LEU A 1 103 ? -9.148 -4.829 8.801 1.00 93.12 103 LEU A O 1
ATOM 812 N N . ASN A 1 104 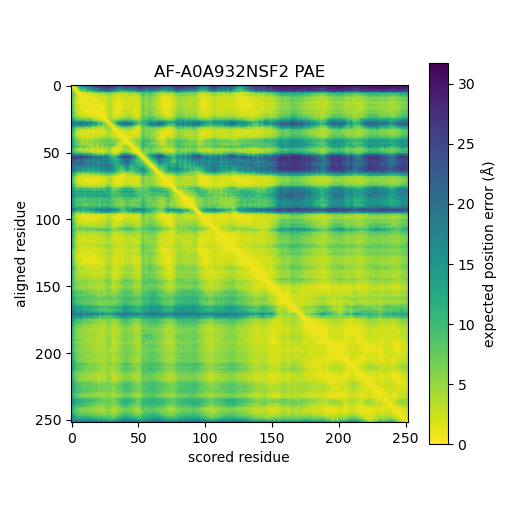? -8.006 -5.546 10.613 1.00 90.19 104 ASN A N 1
ATOM 813 C CA . ASN A 1 104 ? -6.759 -5.727 9.898 1.00 90.19 104 ASN A CA 1
ATOM 814 C C . ASN A 1 104 ? -6.881 -6.936 8.952 1.00 90.19 104 ASN A C 1
ATOM 816 O O . ASN A 1 104 ? -7.355 -7.984 9.393 1.00 90.19 104 ASN A O 1
ATOM 820 N N . PRO A 1 105 ? -6.489 -6.830 7.670 1.00 89.69 105 PRO A N 1
ATOM 821 C CA . PRO A 1 105 ? -6.559 -7.960 6.747 1.00 89.69 105 PRO A CA 1
ATOM 822 C C . PRO A 1 105 ? -5.525 -9.057 7.033 1.00 89.69 105 PRO A C 1
ATOM 824 O O . PRO A 1 105 ? -5.743 -10.188 6.610 1.00 89.69 105 PRO A O 1
ATOM 827 N N . GLU A 1 106 ? -4.427 -8.751 7.738 1.00 86.75 106 GLU A N 1
ATOM 828 C CA . GLU A 1 106 ? -3.343 -9.697 8.030 1.00 86.75 106 GLU A CA 1
ATOM 829 C C . GLU A 1 106 ? -3.859 -10.884 8.866 1.00 86.75 106 GLU A C 1
ATOM 831 O O . GLU A 1 106 ? -4.216 -10.691 10.037 1.00 86.75 106 GLU A O 1
ATOM 836 N N . PRO A 1 107 ? -3.854 -12.123 8.333 1.00 84.38 107 PRO A N 1
ATOM 837 C CA . PRO A 1 107 ? -4.419 -13.287 9.018 1.00 84.38 107 PRO A CA 1
ATOM 838 C C . PRO A 1 107 ? -3.840 -13.534 10.416 1.00 84.38 107 PRO A C 1
ATOM 840 O O . PRO A 1 107 ? -4.542 -14.012 11.306 1.00 84.38 107 PRO A O 1
ATOM 843 N N . ARG A 1 108 ? -2.568 -13.179 10.640 1.00 80.25 108 ARG A N 1
ATOM 844 C CA . ARG A 1 108 ? -1.898 -13.359 11.939 1.00 80.25 108 ARG A CA 1
ATOM 845 C C . ARG A 1 108 ? -2.412 -12.417 13.033 1.00 80.25 108 ARG A C 1
ATOM 847 O O . ARG A 1 108 ? -2.265 -12.741 14.210 1.00 80.25 108 ARG A O 1
ATOM 854 N N . GLY A 1 109 ? -2.979 -11.267 12.665 1.00 78.56 109 GLY A N 1
ATOM 855 C CA . GLY A 1 109 ? -3.377 -10.203 13.595 1.00 78.56 109 GLY A CA 1
ATOM 856 C C . GLY A 1 109 ? -4.851 -9.803 13.545 1.00 78.56 109 GLY A C 1
ATOM 857 O O . GLY A 1 109 ? -5.311 -9.118 14.456 1.00 78.56 109 GLY A O 1
ATOM 858 N N . ARG A 1 110 ? -5.593 -10.229 12.518 1.00 89.06 110 ARG A N 1
ATOM 859 C CA . ARG A 1 110 ? -6.992 -9.855 12.281 1.00 89.06 110 ARG A CA 1
ATOM 860 C C . ARG A 1 110 ? -7.876 -10.075 13.507 1.00 89.06 110 ARG A C 1
ATOM 862 O O . ARG A 1 110 ? -8.001 -11.196 13.992 1.00 89.06 110 ARG A O 1
ATOM 869 N N . GLY A 1 111 ? -8.523 -9.009 13.972 1.00 89.19 111 GLY A N 1
ATOM 870 C CA . GLY A 1 111 ? -9.498 -9.026 15.062 1.00 89.19 111 GLY A CA 1
ATOM 871 C C . GLY A 1 111 ? -8.912 -9.200 16.463 1.00 89.19 111 GLY A C 1
ATOM 872 O O . GLY A 1 111 ? -9.655 -9.075 17.436 1.00 89.19 111 GLY A O 1
ATOM 873 N N . ARG A 1 112 ? -7.608 -9.470 16.599 1.00 87.38 112 ARG A N 1
ATOM 874 C CA . ARG A 1 112 ? -6.994 -9.782 17.897 1.00 87.38 112 ARG A CA 1
ATOM 875 C C . ARG A 1 112 ? -6.945 -8.573 18.824 1.00 87.38 112 ARG A C 1
ATOM 877 O O . ARG A 1 112 ? -7.089 -8.733 20.033 1.00 87.38 112 ARG A O 1
ATOM 884 N N . VAL A 1 113 ? -6.751 -7.369 18.281 1.00 84.88 113 VAL A N 1
ATOM 885 C CA . VAL A 1 113 ? -6.762 -6.139 19.089 1.00 84.88 113 VAL A CA 1
ATOM 886 C C . VAL A 1 113 ? -8.186 -5.849 19.544 1.00 84.88 113 VAL A C 1
ATOM 888 O O . VAL A 1 113 ? -8.410 -5.573 20.721 1.00 84.88 113 VAL A O 1
ATOM 891 N N . ALA A 1 114 ? -9.155 -5.977 18.634 1.00 89.56 114 ALA A N 1
ATOM 892 C CA . ALA A 1 114 ? -10.567 -5.818 18.961 1.00 89.56 114 ALA A CA 1
ATOM 893 C C . ALA A 1 114 ? -11.029 -6.804 20.050 1.00 89.56 114 ALA A C 1
ATOM 895 O O . ALA A 1 114 ? -11.708 -6.404 20.990 1.00 89.56 114 ALA A O 1
ATOM 896 N N . GLU A 1 115 ? -10.648 -8.078 19.954 1.00 90.75 115 GLU A N 1
ATOM 897 C CA . GLU A 1 115 ? -10.972 -9.102 20.953 1.00 90.75 115 GLU A CA 1
ATOM 898 C C . GLU A 1 115 ? -10.357 -8.793 22.323 1.00 90.75 115 GLU A C 1
ATOM 900 O O . GLU A 1 115 ? -11.048 -8.826 23.338 1.00 90.75 115 GLU A O 1
ATOM 905 N N . ARG A 1 116 ? -9.076 -8.421 22.362 1.00 86.19 116 ARG A N 1
ATOM 906 C CA . ARG A 1 116 ? -8.387 -8.104 23.619 1.00 86.19 116 ARG A CA 1
ATOM 907 C C . ARG A 1 116 ? -8.967 -6.882 24.321 1.00 86.19 116 ARG A C 1
ATOM 909 O O . ARG A 1 116 ? -9.137 -6.915 25.534 1.00 86.19 116 ARG A O 1
ATOM 916 N N . LEU A 1 117 ? -9.316 -5.838 23.571 1.00 86.94 117 LEU A N 1
ATOM 917 C CA . LEU A 1 117 ? -10.005 -4.668 24.119 1.00 86.94 117 LEU A CA 1
ATOM 918 C C . LEU A 1 117 ? -11.362 -5.047 24.730 1.00 86.94 117 LEU A C 1
ATOM 920 O O . LEU A 1 117 ? -11.666 -4.609 25.837 1.00 86.94 117 LEU A O 1
ATOM 924 N N . ARG A 1 118 ? -12.138 -5.920 24.068 1.00 90.94 118 ARG A N 1
ATOM 925 C CA . ARG A 1 118 ? -13.398 -6.439 24.632 1.00 90.94 118 ARG A CA 1
ATOM 926 C C . ARG A 1 118 ? -13.169 -7.209 25.931 1.00 90.94 118 ARG A C 1
ATOM 928 O O . ARG A 1 118 ? -13.889 -6.984 26.896 1.00 90.94 118 ARG A O 1
ATOM 935 N N . ASN A 1 119 ? -12.150 -8.069 25.975 1.00 89.50 119 ASN A N 1
ATOM 936 C CA . ASN A 1 119 ? -11.801 -8.831 27.180 1.00 89.50 119 ASN A CA 1
ATOM 937 C C . ASN A 1 119 ? -11.344 -7.927 28.337 1.00 89.50 119 ASN A C 1
ATOM 939 O O . ASN A 1 119 ? -11.536 -8.279 29.496 1.00 89.50 119 ASN A O 1
ATOM 943 N N . ALA A 1 120 ? -10.787 -6.755 28.026 1.00 85.38 120 ALA A N 1
ATOM 944 C CA . ALA A 1 120 ? -10.427 -5.725 28.996 1.00 85.38 120 ALA A CA 1
ATOM 945 C C . ALA A 1 120 ? -11.601 -4.793 29.378 1.00 85.38 120 ALA A C 1
ATOM 947 O O . ALA A 1 120 ? -11.395 -3.806 30.080 1.00 85.38 120 ALA A O 1
ATOM 948 N N . GLY A 1 121 ? -12.827 -5.079 28.921 1.00 86.94 121 GLY A N 1
ATOM 949 C CA . GLY A 1 121 ? -14.033 -4.322 29.274 1.00 86.94 121 GLY A CA 1
ATOM 950 C C . GLY A 1 121 ? -14.289 -3.066 28.435 1.00 86.94 121 GLY A C 1
ATOM 951 O O . GLY A 1 121 ? -15.174 -2.284 28.775 1.00 86.94 121 GLY A O 1
ATOM 952 N N . VAL A 1 122 ? -13.554 -2.863 27.339 1.00 87.75 122 VAL A N 1
ATOM 953 C CA . VAL A 1 122 ? -13.762 -1.738 26.415 1.00 87.75 122 VAL A CA 1
ATOM 954 C C . VAL A 1 122 ? -14.846 -2.097 25.395 1.00 87.75 122 VAL A C 1
ATOM 956 O O . VAL A 1 122 ? -14.814 -3.173 24.793 1.00 87.75 122 VAL A O 1
ATOM 959 N N . GLU A 1 123 ? -15.796 -1.193 25.139 1.00 91.44 123 GLU A N 1
ATOM 960 C CA . GLU A 1 123 ? -16.765 -1.374 24.053 1.00 91.44 123 GLU A CA 1
ATOM 961 C C . GLU A 1 123 ? -16.042 -1.301 22.699 1.00 91.44 123 GLU A C 1
ATOM 963 O O . GLU A 1 123 ? -15.339 -0.332 22.415 1.00 91.44 123 GLU A O 1
ATOM 968 N N . VAL A 1 124 ? -16.212 -2.303 21.830 1.00 93.38 124 VAL A N 1
ATOM 969 C CA . VAL A 1 124 ? -15.559 -2.314 20.510 1.00 93.38 124 VAL A CA 1
ATOM 970 C C . VAL A 1 124 ? -16.563 -2.475 19.381 1.00 93.38 124 VAL A C 1
ATOM 972 O O . VAL A 1 124 ? -17.161 -3.543 19.212 1.00 93.38 124 VAL A O 1
ATOM 975 N N . VAL A 1 125 ? -16.650 -1.441 18.546 1.00 96.25 125 VAL A N 1
ATOM 976 C CA . VAL A 1 125 ? -17.454 -1.404 17.321 1.00 96.25 125 VAL A CA 1
ATOM 977 C C . VAL A 1 125 ? -16.541 -1.562 16.107 1.00 96.25 125 VAL A C 1
ATOM 979 O O . VAL A 1 125 ? -15.475 -0.958 16.031 1.00 96.25 125 VAL A O 1
ATOM 982 N N . THR A 1 126 ? -16.948 -2.383 15.142 1.00 96.19 126 THR A N 1
ATOM 983 C CA . THR A 1 126 ? -16.158 -2.695 13.940 1.00 96.19 126 THR A CA 1
ATOM 984 C C . THR A 1 126 ? -17.021 -2.591 12.688 1.00 9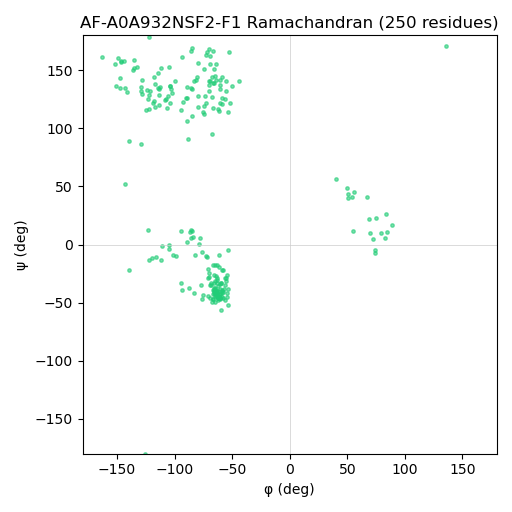6.19 126 THR A C 1
ATOM 986 O O . THR A 1 126 ? -18.219 -2.861 12.755 1.00 96.19 126 THR A O 1
ATOM 989 N N . GLY A 1 127 ? -16.415 -2.284 11.541 1.00 96.00 127 GLY A N 1
ATOM 990 C CA . GLY A 1 127 ? -17.100 -2.291 10.241 1.00 96.00 127 GLY A CA 1
ATOM 991 C C . GLY A 1 127 ? -17.773 -0.962 9.877 1.00 96.00 127 GLY A C 1
ATOM 992 O O . GLY A 1 127 ? -18.640 -0.919 9.005 1.00 96.00 127 GLY A O 1
ATOM 993 N N . VAL A 1 128 ? -17.412 0.133 10.552 1.00 97.50 128 VAL A N 1
ATOM 994 C CA . VAL A 1 128 ? -17.980 1.462 10.280 1.00 97.50 128 VAL A CA 1
ATOM 995 C C . VAL A 1 128 ? -17.391 2.013 8.984 1.00 97.50 128 VAL A C 1
ATOM 997 O O . VAL A 1 128 ? -16.211 2.340 8.938 1.00 97.50 128 VAL A O 1
ATOM 1000 N N . LEU A 1 129 ? -18.204 2.145 7.931 1.00 96.75 129 LEU A N 1
ATOM 1001 C CA . LEU A 1 129 ? -17.728 2.566 6.598 1.00 96.75 129 LEU A CA 1
ATOM 1002 C C . LEU A 1 129 ? -16.576 1.680 6.086 1.00 96.75 129 LEU A C 1
ATOM 1004 O O . LEU A 1 129 ? -15.584 2.158 5.530 1.00 96.75 129 LEU A O 1
ATOM 1008 N N . GLU A 1 130 ? -16.698 0.370 6.318 1.00 96.19 130 GLU A N 1
ATOM 1009 C CA . GLU A 1 130 ? -15.644 -0.610 6.048 1.00 96.19 130 GLU A CA 1
ATOM 1010 C C . GLU A 1 130 ? -15.145 -0.549 4.601 1.00 96.19 130 GLU A C 1
ATOM 1012 O O . GLU A 1 130 ? -13.937 -0.530 4.357 1.00 96.19 130 GLU A O 1
ATOM 1017 N N . ALA A 1 131 ? -16.064 -0.469 3.635 1.00 95.56 131 ALA A N 1
ATOM 1018 C CA . ALA A 1 131 ? -15.725 -0.412 2.218 1.00 95.56 131 ALA A CA 1
ATOM 1019 C C . ALA A 1 131 ? -14.862 0.819 1.896 1.00 95.56 131 ALA A C 1
ATOM 1021 O O . ALA A 1 131 ? -13.820 0.699 1.246 1.00 95.56 131 ALA A O 1
ATOM 1022 N N . GLU A 1 132 ? -15.244 1.994 2.394 1.00 96.00 132 GLU A N 1
ATOM 1023 C CA . GLU A 1 132 ? -14.491 3.230 2.216 1.00 96.00 132 GLU A CA 1
ATOM 1024 C C . GLU A 1 132 ? -13.131 3.175 2.916 1.00 96.00 132 GLU A C 1
ATOM 1026 O O . GLU A 1 132 ? -12.132 3.617 2.345 1.00 96.00 132 GLU A O 1
ATOM 1031 N N . CYS A 1 133 ? -13.063 2.598 4.119 1.00 95.12 133 CYS A N 1
ATOM 1032 C CA . CYS A 1 133 ? -11.811 2.408 4.845 1.00 95.12 133 CYS A CA 1
ATOM 1033 C C . CYS A 1 133 ? -10.847 1.462 4.113 1.00 95.12 133 CYS A C 1
ATOM 1035 O O . CYS A 1 133 ? -9.648 1.749 4.056 1.00 95.12 133 CYS A O 1
ATOM 1037 N N . ARG A 1 134 ? -11.350 0.379 3.504 1.00 93.12 134 ARG A N 1
ATOM 1038 C CA . ARG A 1 134 ? -10.553 -0.553 2.686 1.00 93.12 134 ARG A CA 1
ATOM 1039 C C . ARG A 1 134 ? -10.019 0.117 1.417 1.00 93.12 134 ARG A C 1
ATOM 1041 O O . ARG A 1 134 ? -8.843 -0.030 1.082 1.00 93.12 134 ARG A O 1
ATOM 1048 N N . GLN A 1 135 ? -10.844 0.928 0.752 1.00 91.69 135 GLN A N 1
ATOM 1049 C CA . GLN A 1 135 ? -10.465 1.668 -0.461 1.00 91.69 135 GLN A CA 1
ATOM 1050 C C . GLN A 1 135 ? -9.353 2.702 -0.243 1.00 91.69 135 GLN A C 1
ATOM 1052 O O . GLN A 1 135 ? -8.713 3.124 -1.206 1.00 91.69 135 GLN A O 1
ATOM 1057 N N . LEU A 1 136 ? -9.083 3.110 1.001 1.00 89.69 136 LEU A N 1
ATOM 1058 C CA . LEU A 1 136 ? -7.958 3.997 1.295 1.00 89.69 136 LEU A CA 1
ATOM 1059 C C . LEU A 1 136 ? -6.606 3.361 0.950 1.00 89.69 136 LEU A C 1
ATOM 1061 O O . LEU A 1 136 ? -5.646 4.092 0.696 1.00 89.69 136 LEU A O 1
ATOM 1065 N N . GLN A 1 137 ? -6.506 2.025 1.010 1.00 88.25 137 GLN A N 1
ATOM 1066 C CA . GLN A 1 137 ? -5.220 1.321 1.042 1.00 88.25 137 GLN A CA 1
ATOM 1067 C C . GLN A 1 137 ? -5.216 0.002 0.250 1.00 88.25 137 GLN A C 1
ATOM 1069 O O . GLN A 1 137 ? -4.816 -1.035 0.785 1.00 88.25 137 GLN A O 1
ATOM 1074 N N . PRO A 1 138 ? -5.643 0.010 -1.027 1.00 87.62 138 PRO A N 1
ATOM 1075 C CA . PRO A 1 138 ? -5.883 -1.212 -1.797 1.00 87.62 138 PRO A CA 1
ATOM 1076 C C . PRO A 1 138 ? -4.633 -2.090 -1.928 1.00 87.62 138 PRO A C 1
ATOM 1078 O O . PRO A 1 138 ? -4.738 -3.313 -1.902 1.00 87.62 138 PRO A O 1
ATOM 1081 N N . ALA A 1 139 ? -3.445 -1.479 -1.992 1.00 87.94 139 ALA A N 1
ATOM 1082 C CA . ALA A 1 139 ? -2.186 -2.208 -2.078 1.00 87.94 139 ALA A CA 1
ATOM 1083 C C . ALA A 1 139 ? -1.897 -3.056 -0.839 1.00 87.94 139 ALA A C 1
ATOM 1085 O O . ALA A 1 139 ? -1.455 -4.198 -0.963 1.00 87.94 139 ALA A O 1
ATOM 1086 N N . TYR A 1 140 ? -2.188 -2.516 0.344 1.00 87.75 140 TYR A N 1
ATOM 1087 C CA . TYR A 1 140 ? -2.005 -3.242 1.591 1.00 87.75 140 TYR A CA 1
ATOM 1088 C C . TYR A 1 140 ? -3.000 -4.397 1.723 1.00 87.75 140 TYR A C 1
ATOM 1090 O O . TYR A 1 140 ? -2.587 -5.510 2.031 1.00 87.75 140 TYR A O 1
ATOM 1098 N N . PHE A 1 141 ? -4.282 -4.156 1.428 1.00 90.12 141 PHE A N 1
ATOM 1099 C CA . PHE A 1 141 ? -5.311 -5.200 1.479 1.00 90.12 141 PHE A CA 1
ATOM 1100 C C . PHE A 1 141 ? -5.033 -6.335 0.490 1.00 90.12 141 PHE A C 1
ATOM 1102 O O . PHE A 1 141 ? -5.062 -7.494 0.887 1.00 90.12 141 PHE A O 1
ATOM 1109 N N . SER A 1 142 ? -4.673 -6.010 -0.756 1.00 90.25 142 SER A N 1
ATOM 1110 C CA . SER A 1 142 ? -4.285 -7.010 -1.761 1.00 90.25 142 SER A CA 1
ATOM 1111 C C . SER A 1 142 ? -3.175 -7.923 -1.246 1.00 90.25 142 SER A C 1
ATOM 1113 O O . SER A 1 142 ? -3.318 -9.145 -1.269 1.00 90.25 142 SER A O 1
ATOM 1115 N N . TYR A 1 143 ? -2.090 -7.331 -0.742 1.00 89.69 143 TYR A N 1
ATOM 1116 C CA . TYR A 1 143 ? -0.940 -8.089 -0.262 1.00 89.69 143 TYR A CA 1
ATOM 1117 C C . TYR A 1 143 ? -1.262 -8.910 0.989 1.00 89.69 143 TYR A C 1
ATOM 1119 O O . TYR A 1 143 ? -0.949 -10.093 1.032 1.00 89.69 143 TYR A O 1
ATOM 1127 N N . ALA A 1 144 ? -1.912 -8.311 1.987 1.00 88.06 144 ALA A N 1
ATOM 1128 C CA . ALA A 1 144 ? -2.203 -8.981 3.251 1.00 88.06 144 ALA A CA 1
ATOM 1129 C C . ALA A 1 144 ? -3.189 -10.154 3.098 1.00 88.06 144 ALA A C 1
ATOM 1131 O O . ALA A 1 144 ? -3.072 -11.141 3.816 1.00 88.06 144 ALA A O 1
ATOM 1132 N N . GLU A 1 145 ? -4.150 -10.066 2.172 1.00 89.25 145 GLU A N 1
ATOM 1133 C CA . GLU A 1 145 ? -5.177 -11.103 1.991 1.00 89.25 145 GLU A CA 1
ATOM 1134 C C . GLU A 1 145 ? -4.738 -12.217 1.037 1.00 89.25 145 GLU A C 1
ATOM 1136 O O . GLU A 1 145 ? -5.071 -13.379 1.258 1.00 89.25 145 GLU A O 1
ATOM 1141 N N . SER A 1 146 ? -4.009 -11.874 -0.030 1.00 90.06 146 SER A N 1
ATOM 1142 C CA . SER A 1 146 ? -3.685 -12.821 -1.107 1.00 90.06 146 SER A CA 1
ATOM 1143 C C . SER A 1 146 ? -2.206 -13.197 -1.193 1.00 90.06 146 SER A C 1
ATOM 1145 O O . SER A 1 146 ? -1.855 -14.128 -1.910 1.00 90.06 146 SER A O 1
ATOM 1147 N N . GLY A 1 147 ? -1.323 -12.461 -0.513 1.00 89.50 147 GLY A N 1
ATOM 1148 C CA . GLY A 1 147 ? 0.127 -12.553 -0.697 1.00 89.50 147 GLY A CA 1
ATOM 1149 C C . GLY A 1 147 ? 0.632 -11.913 -1.996 1.00 89.50 147 GLY A C 1
ATOM 1150 O O . GLY A 1 147 ? 1.843 -11.826 -2.198 1.00 89.50 147 GLY A O 1
ATOM 1151 N N . TYR A 1 148 ? -0.261 -11.427 -2.866 1.00 90.25 148 TYR A N 1
ATOM 1152 C CA . TYR A 1 148 ? 0.100 -10.827 -4.147 1.00 90.25 148 TYR A CA 1
ATOM 1153 C C . TYR A 1 148 ? 0.093 -9.294 -4.097 1.00 90.25 148 TYR A C 1
ATOM 1155 O O . TYR A 1 148 ? -0.794 -8.678 -3.491 1.00 90.25 148 TYR A O 1
ATOM 1163 N N . PRO A 1 149 ? 1.062 -8.642 -4.765 1.00 90.50 149 PRO A N 1
ATOM 1164 C CA . PRO A 1 149 ? 1.106 -7.192 -4.840 1.00 90.50 149 PRO A CA 1
ATOM 1165 C C . PRO A 1 149 ? -0.088 -6.648 -5.628 1.00 90.50 149 PRO A C 1
ATOM 1167 O O . PRO A 1 149 ? -0.573 -7.267 -6.573 1.00 90.50 149 PRO A O 1
ATOM 1170 N N . TRP A 1 150 ? -0.508 -5.432 -5.291 1.00 91.06 150 TRP A N 1
ATOM 1171 C CA . TRP A 1 150 ? -1.433 -4.680 -6.131 1.00 91.06 150 TRP A CA 1
ATOM 1172 C C . TRP A 1 150 ? -0.721 -4.174 -7.383 1.00 91.06 150 TRP A C 1
ATOM 1174 O O . TRP A 1 150 ? 0.260 -3.430 -7.295 1.00 91.06 150 TRP A O 1
ATOM 1184 N N . VAL A 1 151 ? -1.228 -4.570 -8.549 1.00 93.75 151 VAL A N 1
ATOM 1185 C CA . VAL A 1 151 ? -0.608 -4.275 -9.841 1.00 93.75 151 VAL A CA 1
ATOM 1186 C C . VAL A 1 151 ? -1.420 -3.227 -10.589 1.00 93.75 151 VAL A C 1
ATOM 1188 O O . VAL A 1 151 ? -2.603 -3.411 -10.860 1.00 93.75 151 VAL A O 1
ATOM 1191 N N . THR A 1 152 ? -0.751 -2.145 -10.985 1.00 94.69 152 THR A N 1
ATOM 1192 C CA . THR A 1 152 ? -1.278 -1.189 -11.963 1.00 94.69 152 THR A CA 1
ATOM 1193 C C . THR A 1 152 ? -0.574 -1.411 -13.295 1.00 94.69 152 THR A C 1
ATOM 1195 O O . THR A 1 152 ? 0.647 -1.276 -13.375 1.00 94.69 152 THR A O 1
ATOM 1198 N N . VAL A 1 153 ? -1.336 -1.701 -14.350 1.00 96.19 153 VAL A N 1
ATOM 1199 C CA . VAL A 1 153 ? -0.818 -1.743 -15.725 1.00 96.19 153 VAL A CA 1
ATOM 1200 C C . VAL A 1 153 ? -0.944 -0.349 -16.338 1.00 96.19 153 VAL A C 1
ATOM 1202 O O . VAL A 1 153 ? -2.023 0.239 -16.329 1.00 96.19 153 VAL A O 1
ATOM 1205 N N . ALA A 1 154 ? 0.160 0.190 -16.859 1.00 94.31 154 ALA A N 1
ATOM 1206 C CA . ALA A 1 154 ? 0.202 1.505 -17.493 1.00 94.31 154 ALA A CA 1
ATOM 1207 C C . ALA A 1 154 ? 0.845 1.409 -18.880 1.00 94.31 154 ALA A C 1
ATOM 1209 O O . ALA A 1 154 ? 1.937 0.863 -19.023 1.00 94.31 154 ALA A O 1
ATOM 1210 N N . TYR A 1 155 ? 0.175 1.964 -19.887 1.00 92.31 155 TYR A N 1
ATOM 1211 C CA . TYR A 1 155 ? 0.644 2.010 -21.270 1.00 92.31 155 TYR A CA 1
ATOM 1212 C C . TYR A 1 155 ? 0.114 3.268 -21.968 1.00 92.31 155 TYR A C 1
ATOM 1214 O O . TYR A 1 155 ? -0.847 3.889 -21.513 1.00 92.31 155 TYR A O 1
ATOM 1222 N N . ALA A 1 156 ? 0.766 3.651 -23.064 1.00 91.12 156 ALA A N 1
ATOM 1223 C CA . ALA A 1 156 ? 0.317 4.698 -23.971 1.00 91.12 156 ALA A CA 1
ATOM 1224 C C . ALA A 1 156 ? 0.055 4.071 -25.339 1.00 91.12 156 ALA A C 1
ATOM 1226 O O . ALA A 1 156 ? 0.838 3.235 -25.787 1.00 91.12 156 ALA A O 1
ATOM 1227 N N . GLN A 1 157 ? -1.032 4.472 -25.989 1.00 94.12 157 GLN A N 1
ATOM 1228 C CA . GLN A 1 157 ? -1.388 3.985 -27.315 1.00 94.12 157 GLN A CA 1
ATOM 1229 C C . GLN A 1 157 ? -2.017 5.092 -28.157 1.00 94.12 157 GLN A C 1
ATOM 1231 O O . GLN A 1 157 ? -2.556 6.063 -27.622 1.00 94.12 157 GLN A O 1
ATOM 1236 N N . THR A 1 158 ? -1.962 4.923 -29.473 1.00 93.56 158 THR A N 1
ATOM 1237 C CA . THR A 1 158 ? -2.776 5.671 -30.431 1.00 93.56 158 THR A CA 1
ATOM 1238 C C . THR A 1 158 ? -4.259 5.310 -30.285 1.00 93.56 158 THR A C 1
ATOM 1240 O O . THR A 1 158 ? -4.615 4.315 -29.647 1.00 93.56 158 THR A O 1
ATOM 1243 N N . LEU A 1 159 ? -5.144 6.103 -30.899 1.00 94.19 159 LEU A N 1
ATOM 1244 C CA . LEU A 1 159 ? -6.593 5.865 -30.856 1.00 94.19 159 LEU A CA 1
ATOM 1245 C C . LEU A 1 159 ? -6.990 4.499 -31.447 1.00 94.19 159 LEU A C 1
ATOM 1247 O O . LEU A 1 159 ? -7.920 3.868 -30.958 1.00 94.19 159 LEU A O 1
ATOM 1251 N N . ASP A 1 160 ? -6.257 4.022 -32.454 1.00 95.19 160 ASP A N 1
ATOM 1252 C CA . ASP A 1 160 ? -6.429 2.706 -33.080 1.00 95.19 160 ASP A CA 1
ATOM 1253 C C . ASP A 1 160 ? -5.688 1.567 -32.344 1.00 95.19 160 ASP A C 1
ATOM 1255 O O . ASP A 1 160 ? -5.573 0.457 -32.864 1.00 95.19 160 ASP A O 1
ATOM 1259 N N . GLY A 1 161 ? -5.185 1.818 -31.129 1.00 94.88 161 GLY A N 1
ATOM 1260 C CA . GLY A 1 161 ? -4.666 0.782 -30.233 1.00 94.88 161 GLY A CA 1
ATOM 1261 C C . GLY A 1 161 ? -3.213 0.364 -30.478 1.00 94.88 161 GLY A C 1
ATOM 1262 O O . GLY A 1 161 ? -2.841 -0.774 -30.189 1.00 94.88 161 GLY A O 1
ATOM 1263 N N . ARG A 1 162 ? -2.371 1.242 -31.038 1.00 94.19 162 ARG A N 1
ATOM 1264 C CA . ARG A 1 162 ? -0.959 0.943 -31.339 1.00 94.19 162 ARG A CA 1
ATOM 1265 C C . ARG A 1 162 ? -0.022 1.599 -30.332 1.00 94.19 162 ARG A C 1
ATOM 1267 O O . ARG A 1 162 ? -0.165 2.773 -30.014 1.00 94.19 162 ARG A O 1
ATOM 1274 N N . ILE A 1 163 ? 0.985 0.851 -29.883 1.00 93.25 163 ILE A N 1
ATOM 1275 C CA . ILE A 1 163 ? 2.018 1.325 -28.939 1.00 93.25 163 ILE A CA 1
ATOM 1276 C C . ILE A 1 163 ? 3.328 1.750 -29.628 1.00 93.25 163 ILE A C 1
ATOM 1278 O O . ILE A 1 163 ? 4.216 2.306 -28.991 1.00 93.25 163 ILE A O 1
ATOM 1282 N N . ALA A 1 164 ? 3.461 1.467 -30.926 1.00 93.25 164 ALA A N 1
ATOM 1283 C CA . ALA A 1 164 ? 4.576 1.865 -31.779 1.00 93.25 164 ALA A CA 1
ATOM 1284 C C . ALA A 1 164 ? 4.175 1.729 -33.257 1.00 93.25 164 ALA A C 1
ATOM 1286 O O . ALA A 1 164 ? 3.241 0.993 -33.593 1.00 93.25 164 ALA A O 1
ATOM 1287 N N . THR A 1 165 ? 4.901 2.394 -34.157 1.00 91.75 165 THR A N 1
ATOM 1288 C CA . THR A 1 165 ? 4.795 2.134 -35.600 1.00 91.75 165 THR A CA 1
ATOM 1289 C C . THR A 1 165 ? 5.388 0.766 -35.966 1.00 91.75 165 THR A C 1
ATOM 1291 O O . THR A 1 165 ? 6.143 0.171 -35.198 1.00 91.75 165 THR A O 1
ATOM 1294 N N . ARG A 1 166 ? 5.143 0.294 -37.198 1.00 91.75 166 ARG A N 1
ATOM 1295 C CA . ARG A 1 166 ? 5.765 -0.931 -37.751 1.00 91.75 166 ARG A CA 1
ATOM 1296 C C . ARG A 1 166 ? 7.300 -0.920 -37.687 1.00 91.75 166 ARG A C 1
ATOM 1298 O O . ARG A 1 166 ? 7.915 -1.977 -37.655 1.00 91.75 166 ARG A O 1
ATOM 1305 N N . THR A 1 167 ? 7.915 0.261 -37.681 1.00 90.75 167 THR A N 1
ATOM 1306 C CA . THR A 1 167 ? 9.372 0.438 -37.592 1.00 90.75 167 THR A CA 1
ATOM 1307 C C . THR A 1 167 ? 9.860 0.657 -36.154 1.00 90.75 167 THR A C 1
ATOM 1309 O O . THR A 1 167 ? 10.989 1.095 -35.971 1.00 90.75 167 THR A O 1
ATOM 1312 N N . GLY A 1 168 ? 9.014 0.445 -35.140 1.00 86.25 168 GLY A N 1
ATOM 1313 C CA . GLY A 1 168 ? 9.376 0.582 -33.726 1.00 86.25 168 GLY A CA 1
ATOM 1314 C C . GLY A 1 168 ? 9.407 2.016 -33.188 1.00 86.25 168 GLY A C 1
ATOM 1315 O O . GLY A 1 168 ? 9.852 2.225 -32.066 1.00 86.25 168 GLY A O 1
ATOM 1316 N N . ARG A 1 169 ? 8.931 3.022 -33.938 1.00 87.31 169 ARG A N 1
ATOM 1317 C CA . ARG A 1 169 ? 8.869 4.400 -33.418 1.00 87.31 169 ARG A CA 1
ATOM 1318 C C . ARG A 1 169 ? 7.703 4.517 -32.433 1.00 87.31 169 ARG A C 1
ATOM 1320 O O . ARG A 1 169 ? 6.550 4.391 -32.839 1.00 87.31 169 ARG A O 1
ATOM 1327 N N . SER A 1 170 ? 8.014 4.743 -31.160 1.00 84.94 170 SER A N 1
ATOM 1328 C CA . SER A 1 170 ? 7.066 4.788 -30.030 1.00 84.94 170 SER A CA 1
ATOM 1329 C C . SER A 1 170 ? 7.054 6.136 -29.295 1.00 84.94 170 SER A C 1
ATOM 1331 O O . SER A 1 170 ? 6.179 6.400 -28.468 1.00 84.94 170 SER A O 1
ATOM 1333 N N . GLN A 1 171 ? 8.027 7.005 -29.578 1.00 81.75 171 GLN A N 1
ATOM 1334 C CA . GLN A 1 171 ? 8.170 8.269 -28.866 1.00 81.75 171 GLN A CA 1
ATOM 1335 C C . GLN A 1 171 ? 7.046 9.244 -29.230 1.00 81.75 171 GLN A C 1
ATOM 1337 O O . GLN A 1 171 ? 6.661 9.364 -30.392 1.00 81.75 171 GLN A O 1
ATOM 1342 N N . TRP A 1 172 ? 6.566 9.967 -28.215 1.00 80.69 172 TRP A N 1
ATOM 1343 C CA . TRP A 1 172 ? 5.582 11.052 -28.333 1.00 80.69 172 TRP A CA 1
ATOM 1344 C C . TRP A 1 172 ? 4.159 10.629 -28.729 1.00 80.69 172 TRP A C 1
ATOM 1346 O O . TRP A 1 172 ? 3.371 11.465 -29.156 1.00 80.69 172 TRP A O 1
ATOM 1356 N N . ILE A 1 173 ? 3.789 9.360 -28.507 1.00 84.62 173 ILE A N 1
ATOM 1357 C CA . ILE A 1 173 ? 2.382 8.920 -28.586 1.00 84.62 173 ILE A CA 1
ATOM 1358 C C . ILE A 1 173 ? 1.524 9.646 -27.537 1.00 84.62 173 ILE A C 1
ATOM 1360 O O . ILE A 1 173 ? 0.393 10.038 -27.808 1.00 84.62 173 ILE A O 1
ATOM 1364 N N . SER A 1 174 ? 2.054 9.832 -26.325 1.00 86.38 174 SER A N 1
ATOM 1365 C CA . SER A 1 174 ? 1.337 10.450 -25.206 1.00 86.38 174 SER A CA 1
ATOM 1366 C C . SER A 1 174 ? 1.779 11.888 -24.928 1.00 86.38 174 SER A C 1
ATOM 1368 O O . SER A 1 174 ? 2.942 12.232 -25.122 1.00 86.38 174 SER A O 1
ATOM 1370 N N . SER A 1 175 ? 0.878 12.692 -24.361 1.00 91.12 175 SER A N 1
ATOM 1371 C CA . SER A 1 175 ? 1.141 14.080 -23.956 1.00 91.12 175 SER A CA 1
ATOM 1372 C C . SER A 1 175 ? 2.050 14.209 -22.723 1.00 91.12 175 SER A C 1
ATOM 1374 O O . SER A 1 175 ? 2.201 13.279 -21.927 1.00 91.12 175 SER A O 1
ATOM 1376 N N . GLU A 1 176 ? 2.575 15.413 -22.478 1.00 92.06 176 GLU A N 1
ATOM 1377 C CA . GLU A 1 176 ? 3.320 15.731 -21.248 1.00 92.06 176 GLU A CA 1
ATOM 1378 C C . GLU A 1 176 ? 2.517 15.460 -19.965 1.00 92.06 176 GLU A C 1
ATOM 1380 O O . GLU A 1 176 ? 3.064 15.031 -18.946 1.00 92.06 176 GLU A O 1
ATOM 1385 N N . GLN A 1 177 ? 1.200 15.682 -20.005 1.00 92.94 177 GLN A N 1
ATOM 1386 C CA . GLN A 1 177 ? 0.304 15.389 -18.884 1.00 92.94 177 GLN A CA 1
ATOM 1387 C C . GLN A 1 177 ? 0.285 13.886 -18.571 1.00 92.94 177 GLN A C 1
ATOM 1389 O O . GLN A 1 177 ? 0.340 13.495 -17.402 1.00 92.94 177 GLN A O 1
ATOM 1394 N N . SER A 1 178 ? 0.294 13.047 -19.610 1.00 91.94 178 SER A N 1
ATOM 1395 C CA . SER A 1 178 ? 0.381 11.588 -19.478 1.00 91.94 178 SER A CA 1
ATOM 1396 C C . SER A 1 178 ? 1.726 11.164 -18.887 1.00 91.94 178 SER A C 1
ATOM 1398 O O . SER A 1 178 ? 1.785 10.301 -18.010 1.00 91.94 178 SER A O 1
ATOM 1400 N N . LEU A 1 179 ? 2.813 11.831 -19.283 1.00 91.19 179 LEU A N 1
ATOM 1401 C CA . LEU A 1 179 ? 4.134 11.581 -18.713 1.00 91.19 179 LEU A CA 1
ATOM 1402 C C . LEU A 1 179 ? 4.179 11.933 -17.214 1.00 91.19 179 LEU A C 1
ATOM 1404 O O . LEU A 1 179 ? 4.665 11.140 -16.402 1.00 91.19 179 LEU A O 1
ATOM 1408 N N . ARG A 1 180 ? 3.608 13.076 -16.805 1.00 94.44 180 ARG A N 1
ATOM 1409 C CA . ARG A 1 180 ? 3.471 13.434 -15.378 1.00 94.44 180 ARG A CA 1
ATOM 1410 C C . ARG A 1 180 ? 2.633 12.410 -14.609 1.00 94.44 180 ARG A C 1
ATOM 1412 O O . ARG A 1 180 ? 2.976 12.090 -13.468 1.00 94.44 180 ARG A O 1
ATOM 1419 N N . LEU A 1 181 ? 1.576 11.867 -15.218 1.00 93.94 181 LEU A N 1
ATOM 1420 C CA . LEU A 1 181 ? 0.779 10.793 -14.624 1.00 93.94 181 LEU A CA 1
ATOM 1421 C C . LEU A 1 181 ? 1.617 9.526 -14.403 1.00 93.94 181 LEU A C 1
ATOM 1423 O O . LEU A 1 181 ? 1.603 8.995 -13.295 1.00 93.94 181 LEU A O 1
ATOM 1427 N N . ALA A 1 182 ? 2.408 9.088 -15.386 1.00 94.38 182 ALA A N 1
ATOM 1428 C CA . ALA A 1 182 ? 3.299 7.934 -15.231 1.00 94.38 182 ALA A CA 1
ATOM 1429 C C . ALA A 1 182 ? 4.302 8.129 -14.079 1.00 94.38 182 ALA A C 1
ATOM 1431 O O . ALA A 1 182 ? 4.531 7.224 -13.277 1.00 94.38 182 ALA A O 1
ATOM 1432 N N . HIS A 1 183 ? 4.853 9.337 -13.933 1.00 95.06 183 HIS A N 1
ATOM 1433 C CA . HIS A 1 183 ? 5.719 9.680 -12.805 1.00 95.06 183 HIS A CA 1
ATOM 1434 C C . HIS A 1 183 ? 4.988 9.661 -11.453 1.00 95.06 183 HIS A C 1
ATOM 1436 O O . HIS A 1 183 ? 5.556 9.201 -10.465 1.00 95.06 183 HIS A O 1
ATOM 1442 N N . ARG A 1 184 ? 3.726 10.102 -11.407 1.00 92.50 184 ARG A N 1
ATOM 1443 C CA . ARG A 1 184 ? 2.878 10.022 -10.206 1.00 92.50 184 ARG A CA 1
ATOM 1444 C C . ARG A 1 184 ? 2.495 8.589 -9.853 1.00 92.50 184 ARG A C 1
ATOM 1446 O O . ARG A 1 184 ? 2.386 8.272 -8.674 1.00 92.50 184 ARG A O 1
ATOM 1453 N N . LEU A 1 185 ? 2.288 7.724 -10.844 1.00 93.06 185 LEU A N 1
ATOM 1454 C CA . LEU A 1 185 ? 2.079 6.299 -10.604 1.00 93.06 185 LEU A CA 1
ATOM 1455 C C . LEU A 1 185 ? 3.344 5.680 -10.010 1.00 93.06 185 LEU A C 1
ATOM 1457 O O . LEU A 1 185 ? 3.262 5.075 -8.947 1.00 93.06 185 LEU A O 1
ATOM 1461 N N . ARG A 1 186 ? 4.515 5.914 -10.615 1.00 94.00 186 ARG A N 1
ATOM 1462 C CA . ARG A 1 186 ? 5.803 5.431 -10.087 1.00 94.00 186 ARG A CA 1
ATOM 1463 C C . ARG A 1 186 ? 6.047 5.866 -8.642 1.00 94.00 186 ARG A C 1
ATOM 1465 O O . ARG A 1 186 ? 6.469 5.041 -7.848 1.00 94.00 186 ARG A O 1
ATOM 1472 N N . SER A 1 187 ? 5.729 7.111 -8.276 1.00 90.81 187 SER A N 1
ATOM 1473 C CA . SER A 1 187 ? 5.935 7.591 -6.898 1.00 90.81 187 SER A CA 1
ATOM 1474 C C . SER A 1 187 ? 4.974 7.008 -5.861 1.00 90.81 187 SER A C 1
ATOM 1476 O O . SER A 1 187 ? 5.175 7.196 -4.662 1.00 90.81 187 SER A O 1
ATOM 1478 N N . ARG A 1 188 ? 3.924 6.314 -6.309 1.00 88.12 188 ARG A N 1
ATOM 1479 C CA . ARG A 1 188 ? 2.914 5.662 -5.464 1.00 88.12 188 ARG A CA 1
ATOM 1480 C C . ARG A 1 188 ? 3.061 4.143 -5.400 1.00 88.12 188 ARG A C 1
ATOM 1482 O O . ARG A 1 188 ? 2.292 3.512 -4.684 1.00 88.12 188 ARG A O 1
ATOM 1489 N N . HIS A 1 189 ? 4.004 3.567 -6.141 1.00 90.38 189 HIS A N 1
ATOM 1490 C CA . HIS A 1 189 ? 4.268 2.132 -6.142 1.00 90.38 189 HIS A CA 1
ATOM 1491 C C . HIS A 1 189 ? 5.652 1.859 -5.560 1.00 90.38 189 HIS A C 1
ATOM 1493 O O . HIS A 1 189 ? 6.575 2.648 -5.739 1.00 90.38 189 HIS A O 1
ATOM 1499 N N . SER A 1 190 ? 5.802 0.720 -4.889 1.00 89.75 190 SER A N 1
ATOM 1500 C CA . SER A 1 190 ? 7.106 0.281 -4.379 1.00 89.75 190 SER A CA 1
ATOM 1501 C C . SER A 1 190 ? 8.042 -0.157 -5.505 1.00 89.75 190 SER A C 1
ATOM 1503 O O . SER A 1 190 ? 9.253 -0.005 -5.377 1.00 89.75 190 SER A O 1
ATOM 1505 N N . CYS A 1 191 ? 7.482 -0.659 -6.613 1.00 93.94 191 CYS A N 1
ATOM 1506 C CA . CYS A 1 191 ? 8.227 -1.172 -7.758 1.00 93.94 191 CYS A CA 1
ATOM 1507 C C . CYS A 1 191 ? 7.646 -0.671 -9.089 1.00 93.94 191 CYS A C 1
ATOM 1509 O O . CYS A 1 191 ? 6.441 -0.446 -9.213 1.00 93.94 191 CYS A O 1
ATOM 1511 N N . VAL A 1 192 ? 8.503 -0.559 -10.102 1.00 97.44 192 VAL A N 1
ATOM 1512 C CA . VAL A 1 192 ? 8.127 -0.419 -11.514 1.00 97.44 192 VAL A CA 1
ATOM 1513 C C . VAL A 1 192 ? 8.754 -1.564 -12.294 1.00 97.44 192 VAL A C 1
ATOM 1515 O O . VAL A 1 192 ? 9.953 -1.800 -12.171 1.00 97.44 192 VAL A O 1
ATOM 1518 N N . LEU A 1 193 ? 7.948 -2.274 -13.081 1.00 98.25 193 LEU A N 1
ATOM 1519 C CA . LEU A 1 193 ? 8.382 -3.449 -13.829 1.00 98.25 193 LEU A CA 1
ATOM 1520 C C . LEU A 1 193 ? 8.322 -3.187 -15.331 1.00 98.25 193 LEU A C 1
ATOM 1522 O O . LEU A 1 193 ? 7.320 -2.676 -15.831 1.00 98.25 193 LEU A O 1
ATOM 1526 N N . VAL A 1 194 ? 9.378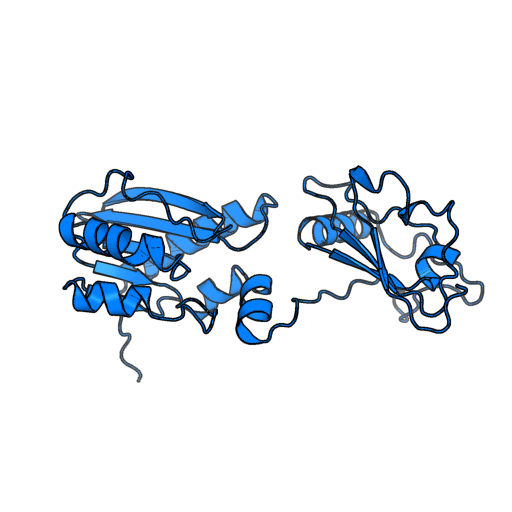 -3.577 -16.042 1.00 98.56 194 VAL A N 1
ATOM 1527 C CA . VAL A 1 194 ? 9.401 -3.660 -17.509 1.00 98.56 194 VAL A CA 1
ATOM 1528 C C . VAL A 1 194 ? 10.052 -4.967 -17.959 1.00 98.56 194 VAL A C 1
ATOM 1530 O O . VAL A 1 194 ? 10.817 -5.583 -17.217 1.00 98.56 194 VAL A O 1
ATOM 1533 N N . GLY A 1 195 ? 9.776 -5.391 -19.190 1.00 98.31 195 GLY A N 1
ATOM 1534 C CA . GLY A 1 195 ? 10.581 -6.422 -19.843 1.00 98.31 195 GLY A CA 1
ATOM 1535 C C . GLY A 1 195 ? 11.877 -5.833 -20.402 1.00 98.31 195 GLY A C 1
ATOM 1536 O O . GLY A 1 195 ? 11.929 -4.651 -20.749 1.00 98.31 195 GLY A O 1
ATOM 1537 N N . VAL A 1 196 ? 12.908 -6.663 -20.572 1.00 98.19 196 VAL A N 1
ATOM 1538 C CA . VAL A 1 196 ? 14.186 -6.239 -21.177 1.00 98.19 196 VAL A CA 1
ATOM 1539 C C . VAL A 1 196 ? 14.019 -5.620 -22.568 1.00 98.19 196 VAL A C 1
ATOM 1541 O O . VAL A 1 196 ? 14.774 -4.726 -22.928 1.00 98.19 196 VAL A O 1
ATOM 1544 N N . GLY A 1 197 ? 12.994 -6.012 -23.335 1.00 97.12 197 GLY A N 1
ATOM 1545 C CA . GLY A 1 197 ? 12.703 -5.403 -24.638 1.00 97.12 197 GLY A CA 1
ATOM 1546 C C . GLY A 1 197 ? 12.479 -3.889 -24.558 1.00 97.12 197 GLY A C 1
ATOM 1547 O O . GLY A 1 197 ? 12.975 -3.159 -25.407 1.00 97.12 197 GLY A O 1
ATOM 1548 N N . THR A 1 198 ? 11.819 -3.408 -23.500 1.00 96.56 198 THR A N 1
ATOM 1549 C CA . THR A 1 198 ? 11.656 -1.969 -23.240 1.00 96.56 198 THR A CA 1
ATOM 1550 C C . THR A 1 198 ? 12.993 -1.308 -22.920 1.00 96.56 198 THR A C 1
ATOM 1552 O O . THR A 1 198 ? 13.250 -0.202 -23.376 1.00 96.56 198 THR A O 1
ATOM 1555 N N . VAL A 1 199 ? 13.867 -1.981 -22.164 1.00 97.62 199 VAL A N 1
ATOM 1556 C CA . VAL A 1 199 ? 15.201 -1.445 -21.851 1.00 97.62 199 VAL A CA 1
ATOM 1557 C C . VAL A 1 199 ? 16.048 -1.318 -23.113 1.00 97.62 199 VAL A C 1
ATOM 1559 O O . VAL A 1 199 ? 16.660 -0.283 -23.332 1.00 97.62 199 VAL A O 1
ATOM 1562 N N . LEU A 1 200 ? 16.027 -2.335 -23.973 1.00 96.44 200 LEU A N 1
ATOM 1563 C CA . LEU A 1 200 ? 16.787 -2.341 -25.222 1.00 96.44 200 LEU A CA 1
ATOM 1564 C C . LEU A 1 200 ? 16.268 -1.320 -26.244 1.00 96.44 200 LEU A C 1
ATOM 1566 O O . LEU A 1 200 ? 17.059 -0.786 -27.014 1.00 96.44 200 LEU A O 1
ATOM 1570 N N . ALA A 1 201 ? 14.957 -1.068 -26.272 1.00 94.38 201 ALA A N 1
ATOM 1571 C CA . ALA A 1 201 ? 14.348 -0.140 -27.223 1.00 94.38 201 ALA A CA 1
ATOM 1572 C C . ALA A 1 201 ? 14.423 1.326 -26.769 1.00 94.38 201 ALA A C 1
ATOM 1574 O O . ALA A 1 201 ? 14.701 2.202 -27.586 1.00 94.38 201 ALA A O 1
ATOM 1575 N N . ASP A 1 202 ? 14.174 1.589 -25.482 1.00 93.94 202 ASP A N 1
ATOM 1576 C CA . ASP A 1 202 ? 13.936 2.946 -24.972 1.00 93.94 202 ASP A CA 1
ATOM 1577 C C . ASP A 1 202 ? 14.999 3.433 -23.970 1.00 93.94 202 ASP A C 1
ATOM 1579 O O . ASP A 1 202 ? 14.969 4.600 -23.578 1.00 93.94 202 ASP A O 1
ATOM 1583 N N . ASP A 1 203 ? 15.885 2.546 -23.501 1.00 96.69 203 ASP A N 1
ATOM 1584 C CA . ASP A 1 203 ? 16.903 2.789 -22.465 1.00 96.69 203 ASP A CA 1
ATOM 1585 C C . ASP A 1 203 ? 16.413 3.672 -21.285 1.00 96.69 203 ASP A C 1
ATOM 1587 O O . ASP A 1 203 ? 16.957 4.747 -20.992 1.00 96.69 203 ASP A O 1
ATOM 1591 N N . PRO A 1 204 ? 15.320 3.281 -20.594 1.00 96.19 204 PRO A N 1
ATOM 1592 C CA . PRO A 1 204 ? 14.650 4.145 -19.642 1.00 96.19 204 PRO A CA 1
ATOM 1593 C C . PRO A 1 204 ? 15.348 4.145 -18.278 1.00 96.19 204 PRO A C 1
ATOM 1595 O O . PRO A 1 204 ? 15.684 3.112 -17.710 1.00 96.19 204 PRO A O 1
ATOM 1598 N N . ARG A 1 205 ? 15.400 5.315 -17.634 1.00 96.94 205 ARG A N 1
ATOM 1599 C CA . ARG A 1 205 ? 15.855 5.437 -16.231 1.00 96.94 205 ARG A CA 1
ATOM 1600 C C . ARG A 1 205 ? 14.885 4.835 -15.207 1.00 96.94 205 ARG A C 1
ATOM 1602 O O . ARG A 1 205 ? 15.288 4.504 -14.100 1.00 96.94 205 ARG A O 1
ATOM 1609 N N . LEU A 1 206 ? 13.586 4.812 -15.528 1.00 97.12 206 LEU A N 1
ATOM 1610 C CA . LEU A 1 206 ? 12.470 4.383 -14.660 1.00 97.12 206 LEU A CA 1
ATOM 1611 C C . LEU A 1 206 ? 12.333 5.087 -13.285 1.00 97.12 206 LEU A C 1
ATOM 1613 O O . LEU A 1 206 ? 11.499 4.694 -12.477 1.00 97.12 206 LEU A O 1
ATOM 1617 N N . THR A 1 207 ? 13.050 6.189 -13.043 1.00 96.81 207 THR A N 1
ATOM 1618 C CA . THR A 1 207 ? 12.929 6.994 -11.810 1.00 96.81 207 THR A CA 1
ATOM 1619 C C . THR A 1 207 ? 11.796 8.035 -11.848 1.00 96.81 207 THR A C 1
ATOM 1621 O O . THR A 1 207 ? 11.194 8.312 -12.896 1.00 96.81 207 THR A O 1
ATOM 1624 N N . VAL A 1 208 ? 11.498 8.639 -10.692 1.00 95.31 208 VAL A N 1
ATOM 1625 C CA . VAL A 1 208 ? 10.555 9.758 -10.525 1.00 95.31 208 VAL A CA 1
ATOM 1626 C C . VAL A 1 208 ? 11.299 11.093 -10.608 1.00 95.31 208 VAL A C 1
ATOM 1628 O O . VAL A 1 208 ? 12.240 11.317 -9.858 1.00 95.31 208 VAL A O 1
ATOM 1631 N N . ARG A 1 209 ? 10.900 11.969 -11.546 1.00 94.69 209 ARG A N 1
ATOM 1632 C CA . ARG A 1 209 ? 11.597 13.240 -11.843 1.00 94.69 209 ARG A CA 1
ATOM 1633 C C . ARG A 1 209 ? 10.669 14.429 -12.105 1.00 94.69 209 ARG A C 1
ATOM 1635 O O . ARG A 1 209 ? 11.095 15.565 -11.981 1.00 94.69 209 ARG A O 1
ATOM 1642 N N . LEU A 1 210 ? 9.412 14.174 -12.479 1.00 94.75 210 LEU A N 1
ATOM 1643 C CA . LEU A 1 210 ? 8.462 15.223 -12.886 1.00 94.75 210 LEU A CA 1
ATOM 1644 C C . LEU A 1 210 ? 7.403 15.550 -11.825 1.00 94.75 210 LEU A C 1
ATOM 1646 O O . LEU A 1 210 ? 6.530 16.385 -12.060 1.00 94.75 210 LEU A O 1
ATOM 1650 N N . VAL A 1 211 ? 7.436 14.864 -10.682 1.00 92.88 211 VAL A N 1
ATOM 1651 C CA . VAL A 1 211 ? 6.529 15.077 -9.547 1.00 92.88 211 VAL A CA 1
ATOM 1652 C C . VAL A 1 211 ? 7.274 14.797 -8.237 1.00 92.88 211 VAL A C 1
ATOM 1654 O O . VAL A 1 211 ? 8.250 14.046 -8.257 1.00 92.88 211 VAL A O 1
ATOM 1657 N N . PRO A 1 212 ? 6.810 15.333 -7.095 1.00 89.19 212 PRO A N 1
ATOM 1658 C CA . PRO A 1 212 ? 7.332 14.951 -5.788 1.00 89.19 212 PRO A CA 1
ATOM 1659 C C . PRO A 1 212 ? 7.046 13.480 -5.453 1.00 89.19 212 PRO A C 1
ATOM 1661 O O . PRO A 1 212 ? 5.973 12.955 -5.767 1.00 89.19 212 PRO A O 1
ATOM 1664 N N . GLY A 1 213 ? 7.987 12.844 -4.758 1.00 87.50 213 GLY A N 1
ATOM 1665 C CA . GLY A 1 213 ? 7.839 11.499 -4.205 1.00 87.50 213 GLY A CA 1
ATOM 1666 C C . GLY A 1 213 ? 9.066 10.613 -4.437 1.00 87.50 213 GLY A C 1
ATOM 1667 O O . GLY A 1 213 ? 9.982 11.004 -5.166 1.00 87.50 213 GLY A O 1
ATOM 1668 N N . PRO A 1 214 ? 9.107 9.433 -3.800 1.00 88.62 214 PRO A N 1
ATOM 1669 C CA . PRO A 1 214 ? 10.217 8.502 -3.947 1.00 88.62 214 PRO A CA 1
ATOM 1670 C C . PRO A 1 214 ? 10.239 7.888 -5.349 1.00 88.62 214 PRO A C 1
ATOM 1672 O O . PRO A 1 214 ? 9.211 7.796 -6.019 1.00 88.62 214 PRO A O 1
ATOM 1675 N N . SER A 1 215 ? 11.415 7.442 -5.788 1.00 93.50 215 SER A N 1
ATOM 1676 C CA . SER A 1 215 ? 11.502 6.547 -6.944 1.00 93.50 215 SER A CA 1
ATOM 1677 C C . SER A 1 215 ? 11.255 5.103 -6.500 1.00 93.50 215 SER A C 1
ATOM 1679 O O . SER A 1 215 ? 11.735 4.730 -5.429 1.00 93.50 215 SER A O 1
ATOM 1681 N N . PRO A 1 216 ? 10.534 4.299 -7.297 1.00 94.31 216 PRO A N 1
ATOM 1682 C CA . PRO A 1 216 ? 10.320 2.888 -7.001 1.00 94.31 216 PRO A CA 1
ATOM 1683 C C . PRO A 1 216 ? 11.596 2.069 -7.231 1.00 94.31 216 PRO A C 1
ATOM 1685 O O . PRO A 1 216 ? 12.486 2.485 -7.979 1.00 94.31 216 PRO A O 1
ATOM 1688 N N . VAL A 1 217 ? 11.634 0.861 -6.668 1.00 96.06 217 VAL A N 1
ATOM 1689 C CA . VAL A 1 217 ? 12.564 -0.191 -7.095 1.00 96.06 217 VAL A CA 1
ATOM 1690 C C . VAL A 1 217 ? 12.298 -0.515 -8.565 1.00 96.06 217 VAL A C 1
ATOM 1692 O O . VAL A 1 217 ? 11.150 -0.657 -8.995 1.00 96.06 217 VAL A O 1
ATOM 1695 N N . ARG A 1 218 ? 13.358 -0.614 -9.359 1.00 98.06 218 ARG A N 1
ATOM 1696 C CA . ARG A 1 218 ? 13.279 -0.932 -10.786 1.00 98.06 218 ARG A CA 1
ATOM 1697 C C . ARG A 1 218 ? 13.355 -2.443 -10.939 1.00 98.06 218 ARG A C 1
ATOM 1699 O O . ARG A 1 218 ? 14.280 -3.054 -10.424 1.00 98.06 218 ARG A O 1
ATOM 1706 N N . VAL A 1 219 ? 12.398 -3.052 -11.624 1.00 98.44 219 VAL A N 1
ATOM 1707 C CA . VAL A 1 219 ? 12.386 -4.494 -11.880 1.00 98.44 219 VAL A CA 1
ATOM 1708 C C . VAL A 1 219 ? 12.450 -4.719 -13.382 1.00 98.44 219 VAL A C 1
ATOM 1710 O O . VAL A 1 219 ? 11.606 -4.210 -14.123 1.00 98.44 219 VAL A O 1
ATOM 1713 N N . VAL A 1 220 ? 13.444 -5.478 -13.835 1.00 98.50 220 VAL A N 1
ATOM 1714 C CA . VAL A 1 220 ? 13.568 -5.880 -15.238 1.00 98.50 220 VAL A CA 1
ATOM 1715 C C . VAL A 1 220 ? 13.387 -7.386 -15.344 1.00 98.50 220 VAL A C 1
ATOM 1717 O O . VAL A 1 220 ? 14.155 -8.150 -14.765 1.00 98.50 220 VAL A O 1
ATOM 1720 N N . ALA A 1 221 ? 12.375 -7.809 -16.098 1.00 98.44 221 ALA A N 1
ATOM 1721 C CA . ALA A 1 221 ? 12.211 -9.204 -16.486 1.00 98.44 221 ALA A CA 1
ATOM 1722 C C . ALA A 1 221 ? 13.054 -9.485 -17.739 1.00 98.44 221 ALA A C 1
ATOM 1724 O O . ALA A 1 221 ? 12.759 -8.982 -18.831 1.00 98.44 221 ALA A O 1
ATOM 1725 N N . ASP A 1 222 ? 14.107 -10.279 -17.575 1.00 98.06 222 ASP A N 1
ATOM 1726 C CA . ASP A 1 222 ? 15.085 -10.589 -18.611 1.00 98.06 222 ASP A CA 1
ATOM 1727 C C . ASP A 1 222 ? 15.492 -12.060 -18.551 1.00 98.06 222 ASP A C 1
ATOM 1729 O O . ASP A 1 222 ? 16.452 -12.429 -17.886 1.00 98.06 222 ASP A O 1
ATOM 1733 N N . SER A 1 223 ? 14.764 -12.915 -19.268 1.00 97.31 223 SER A N 1
ATOM 1734 C CA . SER A 1 223 ? 14.935 -14.369 -19.182 1.00 97.31 223 SER A CA 1
ATOM 1735 C C . SER A 1 223 ? 16.335 -14.882 -19.533 1.00 97.31 223 SER A C 1
ATOM 1737 O O . SER A 1 223 ? 16.673 -15.987 -19.119 1.00 97.31 223 SER A O 1
ATOM 1739 N N . ARG A 1 224 ? 17.126 -14.116 -20.295 1.00 97.06 224 ARG A N 1
ATOM 1740 C CA . ARG A 1 224 ? 18.452 -14.511 -20.804 1.00 97.06 224 ARG A CA 1
ATOM 1741 C C . ARG A 1 224 ? 19.567 -13.545 -20.396 1.00 97.06 224 ARG A C 1
ATOM 1743 O O . ARG A 1 224 ? 20.636 -13.596 -20.993 1.00 97.06 224 ARG A O 1
ATOM 1750 N N . LEU A 1 225 ? 19.304 -12.642 -19.447 1.00 96.81 225 LEU A N 1
ATOM 1751 C CA . LEU A 1 225 ? 20.264 -11.636 -18.974 1.00 96.81 225 LEU A CA 1
ATOM 1752 C C . LEU A 1 225 ? 20.942 -10.844 -20.120 1.00 96.81 225 LEU A C 1
ATOM 1754 O O . LEU A 1 225 ? 22.158 -10.705 -20.189 1.00 96.81 225 LEU A O 1
ATOM 1758 N N . ARG A 1 226 ? 20.136 -10.346 -21.062 1.00 96.69 226 ARG A N 1
ATOM 1759 C CA . ARG A 1 226 ? 20.563 -9.539 -22.220 1.00 96.69 226 ARG A CA 1
ATOM 1760 C C . ARG A 1 226 ? 20.770 -8.060 -21.897 1.00 96.69 226 ARG A C 1
ATOM 1762 O O . ARG A 1 226 ? 21.199 -7.308 -22.771 1.00 96.69 226 ARG A O 1
ATOM 1769 N N . LEU A 1 227 ? 20.376 -7.620 -20.707 1.00 96.62 227 LEU A N 1
ATOM 1770 C CA . LEU A 1 227 ? 20.441 -6.232 -20.281 1.00 96.62 227 LEU A CA 1
ATOM 1771 C C . LEU A 1 227 ? 21.892 -5.705 -20.335 1.00 96.62 227 LEU A C 1
ATOM 1773 O O . LEU A 1 227 ? 22.758 -6.244 -19.646 1.00 96.62 227 LEU A O 1
ATOM 1777 N N . PRO A 1 228 ? 22.175 -4.645 -21.117 1.00 96.44 228 PRO A N 1
ATOM 1778 C CA . PRO A 1 228 ? 23.515 -4.073 -21.189 1.00 96.44 228 PRO A CA 1
ATOM 1779 C C . PRO A 1 228 ? 23.929 -3.452 -19.854 1.00 96.44 228 PRO A C 1
ATOM 1781 O O . PRO A 1 228 ? 23.150 -2.719 -19.244 1.00 96.44 228 PRO A O 1
ATOM 1784 N N . LEU A 1 229 ? 25.185 -3.650 -19.446 1.00 95.44 229 LEU A N 1
ATOM 1785 C CA . LEU A 1 229 ? 25.736 -3.029 -18.231 1.00 95.44 229 LEU A CA 1
ATOM 1786 C C . LEU A 1 229 ? 25.747 -1.491 -18.285 1.00 95.44 229 LEU A C 1
ATOM 1788 O O . LEU A 1 229 ? 25.815 -0.837 -17.251 1.00 95.44 229 LEU A O 1
ATOM 1792 N N . THR A 1 230 ? 25.651 -0.917 -19.485 1.00 96.81 230 THR A N 1
ATOM 1793 C CA . THR A 1 230 ? 25.586 0.528 -19.731 1.00 96.81 230 THR A CA 1
ATOM 1794 C C . THR A 1 230 ? 24.160 1.088 -19.733 1.00 96.81 230 THR A C 1
ATOM 1796 O O . THR A 1 230 ? 23.983 2.260 -20.045 1.00 96.81 230 THR A O 1
ATOM 1799 N N . ALA A 1 231 ? 23.133 0.271 -19.471 1.00 97.81 231 ALA A N 1
ATOM 1800 C CA . ALA A 1 231 ? 21.746 0.725 -19.512 1.00 97.81 231 ALA A CA 1
ATOM 1801 C C . ALA A 1 231 ? 21.449 1.736 -18.391 1.00 97.81 231 ALA A C 1
ATOM 1803 O O . ALA A 1 231 ? 21.783 1.506 -17.228 1.00 97.81 231 ALA A O 1
ATOM 1804 N N . ASN A 1 232 ? 20.692 2.791 -18.700 1.00 97.94 232 ASN A N 1
ATOM 1805 C CA . ASN A 1 232 ? 20.290 3.842 -17.751 1.00 97.94 232 ASN A CA 1
ATOM 1806 C C . ASN A 1 232 ? 19.519 3.302 -16.527 1.00 97.94 232 ASN A C 1
ATOM 1808 O O . ASN A 1 232 ? 19.414 3.955 -15.483 1.00 97.94 232 ASN A O 1
ATOM 1812 N N . VAL A 1 233 ? 18.913 2.119 -16.652 1.00 97.12 233 VAL A N 1
ATOM 1813 C CA . VAL A 1 233 ? 18.223 1.422 -15.557 1.00 97.12 233 VAL A CA 1
ATOM 1814 C C . VAL A 1 233 ? 19.194 0.831 -14.520 1.00 97.12 233 VAL A C 1
ATOM 1816 O O . VAL A 1 233 ? 18.753 0.412 -13.453 1.00 97.12 233 VAL A O 1
ATOM 1819 N N . LEU A 1 234 ? 20.499 0.812 -14.796 1.00 97.06 234 LEU A N 1
ATOM 1820 C CA . LEU A 1 234 ? 21.554 0.435 -13.851 1.00 97.06 234 LEU A CA 1
ATOM 1821 C C . LEU A 1 234 ? 22.279 1.645 -13.249 1.00 97.06 234 LEU A C 1
ATOM 1823 O O . LEU A 1 234 ? 23.000 1.501 -12.262 1.00 97.06 234 LEU A O 1
ATOM 1827 N N . ASP A 1 235 ? 22.031 2.853 -13.755 1.00 95.12 235 ASP A N 1
ATOM 1828 C CA . ASP A 1 235 ? 22.607 4.065 -13.176 1.00 95.12 235 ASP A CA 1
ATOM 1829 C C . ASP A 1 235 ? 22.168 4.249 -11.720 1.00 95.12 235 ASP A C 1
ATOM 1831 O O . ASP A 1 235 ? 20.980 4.112 -11.391 1.00 95.12 235 ASP A O 1
ATOM 1835 N N . ALA A 1 236 ? 23.124 4.628 -10.866 1.00 92.12 236 ALA A N 1
ATOM 1836 C CA . ALA A 1 236 ? 22.910 4.985 -9.464 1.00 92.12 236 ALA A CA 1
ATOM 1837 C C . ALA A 1 236 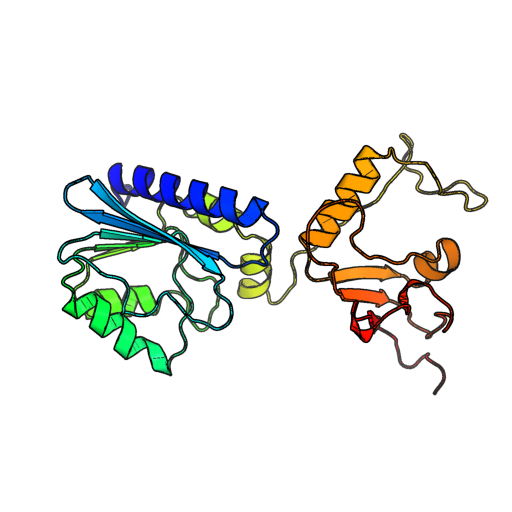? 22.101 3.936 -8.671 1.00 92.12 236 ALA A C 1
ATOM 1839 O O . ALA A 1 236 ? 21.205 4.297 -7.903 1.00 92.12 236 ALA A O 1
ATOM 1840 N N . CYS A 1 237 ? 22.407 2.643 -8.850 1.00 92.06 237 CYS A N 1
ATOM 1841 C CA . CYS A 1 237 ? 21.721 1.537 -8.164 1.00 92.06 237 CYS A CA 1
ATOM 1842 C C . CYS A 1 237 ? 21.721 1.650 -6.632 1.00 92.06 237 CYS A C 1
ATOM 1844 O O . CYS A 1 237 ? 20.760 1.222 -5.999 1.00 92.06 237 CYS A O 1
ATOM 1846 N N . GLU A 1 238 ? 22.733 2.289 -6.039 1.00 90.50 238 GLU A N 1
ATOM 1847 C CA . GLU A 1 238 ? 22.776 2.578 -4.597 1.00 90.50 238 GLU A CA 1
ATOM 1848 C C . GLU A 1 238 ? 21.605 3.459 -4.139 1.00 90.50 238 GLU A C 1
ATOM 1850 O O . GLU A 1 238 ? 21.086 3.309 -3.035 1.00 90.50 238 GLU A O 1
ATOM 1855 N N . ARG A 1 239 ? 21.163 4.379 -5.004 1.00 91.31 239 ARG A N 1
ATOM 1856 C CA . ARG A 1 239 ? 20.046 5.292 -4.739 1.00 91.31 239 ARG A CA 1
ATOM 1857 C C . ARG A 1 239 ? 18.718 4.761 -5.271 1.00 91.31 239 ARG A C 1
ATOM 1859 O O . ARG A 1 239 ? 17.667 5.054 -4.701 1.00 91.31 239 ARG A O 1
ATOM 1866 N N . TYR A 1 240 ? 18.756 4.029 -6.379 1.00 93.12 240 TYR A N 1
ATOM 1867 C CA . TYR A 1 240 ? 17.586 3.495 -7.069 1.00 93.12 240 TYR A CA 1
ATOM 1868 C C . TYR A 1 240 ? 17.788 1.995 -7.312 1.00 93.12 240 TYR A C 1
ATOM 1870 O O . TYR A 1 240 ? 18.272 1.617 -8.378 1.00 93.12 240 TYR A O 1
ATOM 1878 N N . PRO A 1 241 ? 17.445 1.124 -6.351 1.00 96.12 241 PRO A N 1
ATOM 1879 C CA . PRO A 1 241 ? 17.708 -0.304 -6.479 1.00 96.12 241 PRO A CA 1
ATOM 1880 C C . PRO A 1 241 ? 17.098 -0.896 -7.752 1.00 96.12 241 PRO A C 1
ATOM 1882 O O . PRO A 1 241 ? 15.971 -0.549 -8.130 1.00 96.12 241 PRO A O 1
ATOM 1885 N N . THR A 1 242 ? 17.840 -1.799 -8.392 1.00 98.00 242 THR A N 1
ATOM 1886 C CA . THR A 1 242 ? 17.400 -2.521 -9.590 1.00 98.00 242 THR A CA 1
ATOM 1887 C C . THR A 1 242 ? 17.463 -4.018 -9.334 1.00 98.00 242 THR A C 1
ATOM 1889 O O . THR A 1 242 ? 18.501 -4.542 -8.945 1.00 98.00 242 THR A O 1
ATOM 1892 N N . ILE A 1 243 ? 16.343 -4.700 -9.551 1.00 98.00 243 ILE A N 1
ATOM 1893 C CA . ILE A 1 243 ? 16.216 -6.154 -9.493 1.00 98.00 243 ILE A CA 1
ATOM 1894 C C . ILE A 1 243 ? 16.099 -6.663 -10.926 1.00 98.00 243 ILE A C 1
ATOM 1896 O O . ILE A 1 243 ? 15.238 -6.210 -11.684 1.00 98.00 243 ILE A O 1
ATOM 1900 N N . ILE A 1 244 ? 16.940 -7.627 -11.288 1.00 97.62 244 ILE A N 1
ATOM 1901 C CA . ILE A 1 244 ? 16.850 -8.335 -12.565 1.00 97.62 244 ILE A CA 1
ATOM 1902 C C . ILE A 1 244 ? 16.314 -9.734 -12.275 1.00 97.62 244 ILE A C 1
ATOM 1904 O O . ILE A 1 244 ? 16.935 -10.504 -11.547 1.00 97.62 244 ILE A O 1
ATOM 1908 N N . ALA A 1 245 ? 15.144 -10.049 -12.824 1.00 97.75 245 ALA A N 1
ATOM 1909 C CA . ALA A 1 245 ? 14.564 -11.383 -12.763 1.00 97.75 245 ALA A CA 1
ATOM 1910 C C . ALA A 1 245 ? 14.945 -12.143 -14.038 1.00 97.75 245 ALA A C 1
ATOM 1912 O O . ALA A 1 245 ? 14.546 -11.747 -15.136 1.00 97.75 245 ALA A O 1
ATOM 1913 N N . THR A 1 246 ? 15.714 -13.220 -13.881 1.00 97.62 246 THR A N 1
ATOM 1914 C CA . THR A 1 246 ? 16.236 -14.044 -14.980 1.00 97.62 246 THR A CA 1
ATOM 1915 C C . THR A 1 246 ? 15.866 -15.519 -14.803 1.00 97.62 246 THR A C 1
ATOM 1917 O O . THR A 1 246 ? 15.178 -15.886 -13.851 1.00 97.62 246 THR A O 1
ATOM 1920 N N . THR A 1 247 ? 16.289 -16.362 -15.741 1.00 97.56 247 THR A N 1
ATOM 1921 C CA . THR A 1 247 ? 16.153 -17.823 -15.683 1.00 97.56 247 THR A CA 1
ATOM 1922 C C . THR A 1 247 ? 17.524 -18.489 -15.790 1.00 97.56 247 THR A C 1
ATOM 1924 O O . THR A 1 247 ? 18.529 -17.817 -16.012 1.00 97.56 247 THR A O 1
ATOM 1927 N N . GLU A 1 248 ? 17.562 -19.818 -15.716 1.00 96.25 248 GLU A N 1
ATOM 1928 C CA . GLU A 1 248 ? 18.766 -20.634 -15.949 1.00 96.25 248 GLU A CA 1
ATOM 1929 C C . GLU A 1 248 ? 19.345 -20.494 -17.372 1.00 96.25 248 GLU A C 1
ATOM 1931 O O . GLU A 1 248 ? 20.441 -20.968 -17.640 1.00 96.25 248 GLU A O 1
ATOM 1936 N N . GLN A 1 249 ? 18.638 -19.827 -18.295 1.00 94.88 249 GLN A N 1
ATOM 1937 C CA . GLN A 1 249 ? 19.162 -19.498 -19.627 1.00 94.88 249 GLN A CA 1
ATOM 1938 C C . GLN A 1 249 ? 20.162 -18.331 -19.622 1.00 94.88 249 GLN A C 1
ATOM 1940 O O . GLN A 1 249 ? 20.700 -18.000 -20.681 1.00 94.88 249 GLN A O 1
ATOM 1945 N N . ALA A 1 250 ? 20.360 -17.653 -18.489 1.00 92.88 250 ALA A N 1
ATOM 1946 C CA . ALA A 1 250 ? 21.401 -16.643 -18.370 1.00 92.88 250 ALA A CA 1
ATOM 1947 C C . ALA A 1 250 ? 22.792 -17.283 -18.519 1.00 92.88 250 ALA A C 1
ATOM 1949 O O . ALA A 1 250 ? 23.005 -18.384 -18.006 1.00 92.88 250 ALA A O 1
ATOM 1950 N N . PRO A 1 251 ? 23.742 -16.614 -19.195 1.00 83.88 251 PRO A N 1
ATOM 1951 C CA . PRO A 1 251 ? 25.131 -17.046 -19.154 1.00 83.88 251 PRO A CA 1
ATOM 1952 C C . PRO A 1 251 ? 25.639 -17.044 -17.696 1.00 83.88 251 PRO A C 1
ATOM 1954 O O . PRO A 1 251 ? 25.201 -16.186 -16.921 1.00 83.88 251 PRO A O 1
ATOM 1957 N N . PRO A 1 252 ? 26.506 -18.006 -17.327 1.00 72.56 252 PRO A N 1
ATOM 1958 C CA . PRO A 1 252 ? 27.083 -18.104 -15.987 1.00 72.56 252 PRO A CA 1
ATOM 1959 C C . PRO A 1 252 ? 27.961 -16.902 -15.623 1.00 72.56 252 PRO A C 1
ATOM 1961 O O . PRO A 1 252 ? 28.524 -16.267 -16.547 1.00 72.56 252 PRO A O 1
#

Radius of gyration: 23.12 Å; Cα contacts (8 Å, |Δi|>4): 426; chains: 1; bounding box: 60×38×70 Å

Mean predicted aligned error: 7.07 Å

Secondary structure (DSSP, 8-state):
-PPPSS-HHHHHHHHHHHHHHHHHHTTTPPSPEEEEEEEETTEEEEEEEEE-TTS--S-TTS---TTPEEEEEEPPP--HHHHHHHHHHHHHTT--EEEEEE----TTTTTHHHHHHHHTT-EEEE-TTHHHHHHT-HHHHHHHHHSPPP--------TTS-SS-TT---TTSS-HHHHHHHHHHHTTSSEEEEEHHHHHHH-------SSSSPPPEEEEE-TT----TT-TTTTTTTTS-EEEE--TTS--

Foldseek 3Di:
DPDPPDDPVLLVVQVVQLVVLLVVLVQLDADDKKWKWKDDPNDTPDIDIDHLPAADDPDLPDPLAAAIEMEILEATDHDPVCLVVNLVSCLVSNHQEYEYLAFQLAPVRGCVSVVSNVVSVHHYHHNRPNVSSCVSGVQRNCCRNPVDGDDDDDAAAAPVGHCAPPVRHRPPSDDPVSVLVLLVVQSHDQEDEDEVVCCVRPLDLQFRDNDDHGGHAYEYEYAAPPRDPPRNVNPPCVRHPYHYHYHPNYDD

Solvent-accessible surface area (backbone atoms only — not comparable to full-atom values): 14402 Å² total; per-residue (Å²): 130,86,75,76,87,67,54,72,67,55,49,56,52,42,52,54,30,47,52,53,38,51,61,50,53,73,70,43,60,75,81,51,70,36,21,41,33,35,36,41,96,94,38,78,77,51,73,50,72,41,61,44,80,85,31,52,65,83,61,82,80,56,90,68,61,66,59,23,36,38,38,24,37,38,39,74,59,61,47,78,91,51,43,64,66,45,50,48,46,45,44,75,37,41,35,55,33,41,38,23,11,22,67,33,59,38,78,93,46,43,53,51,61,57,50,52,34,41,76,61,71,24,44,68,43,73,54,49,61,28,70,64,38,49,67,76,40,52,51,53,48,37,27,44,67,70,75,40,76,61,82,83,90,84,87,64,52,46,97,91,70,42,65,47,47,99,85,64,59,47,84,79,66,57,55,72,70,54,52,42,48,54,25,51,50,39,21,73,34,72,59,45,78,47,49,42,67,53,44,76,74,64,48,49,59,80,62,41,81,76,51,89,49,51,58,22,36,38,34,35,46,26,58,49,64,76,74,58,91,83,36,44,52,57,54,62,39,93,82,38,44,61,47,77,49,62,46,90,68,30,79,133